Protein AF-A0A132AJF6-F1 (afdb_monomer)

Foldseek 3Di:
DLQLVFFPPVLCVQCVQVNVQQVVCVVVCVQPPWDQLDADPQFKGKTQAPVSPVPHFATPVGQWAAARADQVDFQQAW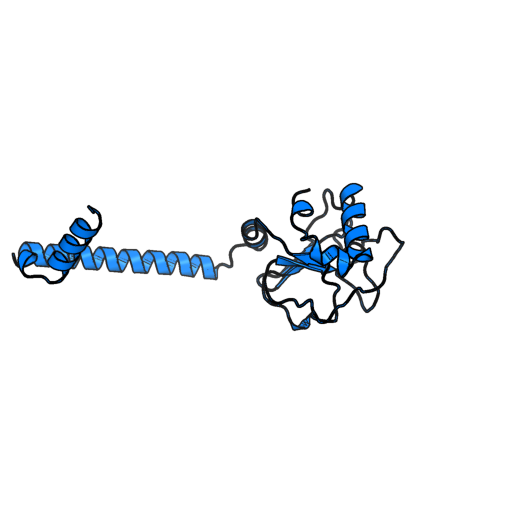FWKWFDAPFGRRGGRMIMTTHTRDRVCHPPIHTRGGGRDDNVVVCVVNPPDVVVVVVVVVVVVVVVVVVVVVVVVVVVCVVVVVLVVDPVNVVVVVVVVVVVD

Nearest PDB structures (foldseek):
  8ro1-assembly1_S  TM=9.778E-01  e=2.752E-19  Caenorhabditis elegans
  2b71-assembly1_A  TM=9.867E-01  e=2.604E-18  Plasmodium yoelii
  1zkc-assembly2_B  TM=9.806E-01  e=2.464E-17  Homo sapiens
  1xyh-assembly1_A  TM=9.798E-01  e=2.332E-16  Homo sapiens
  6lkb-assembly1_B  TM=9.778E-01  e=5.156E-16  Arabidopsis thaliana

Radius of gyration: 25.9 Å; Cα contacts (8 Å, |Δi|>4): 264; chains: 1; bounding box: 59×45×62 Å

Structure (mmCIF, N/CA/C/O backbone):
data_AF-A0A132AJF6-F1
#
_entry.id   AF-A0A132AJF6-F1
#
loop_
_atom_site.group_PDB
_atom_site.id
_atom_site.type_symbol
_atom_site.label_atom_id
_atom_site.label_alt_id
_atom_site.label_comp_id
_atom_site.label_asym_id
_atom_site.label_entity_id
_atom_site.label_seq_id
_atom_site.pdbx_PDB_ins_code
_atom_site.Cartn_x
_atom_site.Cartn_y
_atom_site.Cartn_z
_atom_site.occupancy
_atom_site.B_iso_or_equiv
_atom_site.auth_seq_id
_atom_site.auth_comp_id
_atom_site.auth_asym_id
_atom_site.auth_atom_id
_atom_site.pdbx_PDB_model_num
ATOM 1 N N . MET A 1 1 ? -11.347 -6.321 -5.878 1.00 37.81 1 MET A N 1
ATOM 2 C CA . MET A 1 1 ? -11.981 -5.294 -6.746 1.00 37.81 1 MET A CA 1
ATOM 3 C C . MET A 1 1 ? -12.245 -3.932 -6.069 1.00 37.81 1 MET A C 1
ATOM 5 O O . MET A 1 1 ? -11.986 -2.918 -6.702 1.00 37.81 1 MET A O 1
ATOM 9 N N . TYR A 1 2 ? -12.682 -3.846 -4.799 1.00 37.81 2 TYR A N 1
ATOM 10 C CA . TYR A 1 2 ? -13.016 -2.557 -4.139 1.00 37.81 2 TYR A CA 1
ATOM 11 C C . TYR A 1 2 ? -11.845 -1.585 -3.867 1.00 37.81 2 TYR A C 1
ATOM 13 O O . TYR A 1 2 ? -12.081 -0.393 -3.690 1.00 37.81 2 TYR A O 1
ATOM 21 N N . LEU A 1 3 ? -10.588 -2.047 -3.853 1.00 44.31 3 LEU A N 1
ATOM 22 C CA . LEU A 1 3 ? -9.440 -1.173 -3.565 1.00 44.31 3 LEU A CA 1
ATOM 23 C C . LEU A 1 3 ? -9.090 -0.223 -4.731 1.00 44.31 3 LEU A C 1
ATOM 25 O O . LEU A 1 3 ? -8.604 0.880 -4.500 1.00 44.31 3 LEU A O 1
ATOM 29 N N . MET A 1 4 ? -9.356 -0.628 -5.980 1.00 44.94 4 MET A N 1
ATOM 30 C CA . MET A 1 4 ? -8.901 0.108 -7.171 1.00 44.94 4 MET A CA 1
ATOM 31 C C . MET A 1 4 ? -9.695 1.389 -7.450 1.00 44.94 4 MET A C 1
ATOM 33 O O . MET A 1 4 ? -9.113 2.364 -7.914 1.00 44.94 4 MET A O 1
ATOM 37 N N . GLN A 1 5 ? -10.992 1.435 -7.123 1.00 40.09 5 GLN A N 1
ATOM 38 C CA . GLN A 1 5 ? -11.821 2.635 -7.337 1.00 40.09 5 GLN A CA 1
ATOM 39 C C . GLN A 1 5 ? -11.455 3.804 -6.404 1.00 40.09 5 GLN A C 1
ATOM 41 O O . GLN A 1 5 ? -11.939 4.915 -6.588 1.00 40.09 5 GLN A O 1
ATOM 46 N N . SER A 1 6 ? -10.593 3.576 -5.408 1.00 47.53 6 SER A N 1
ATOM 47 C CA . SER A 1 6 ? -10.214 4.583 -4.411 1.00 47.53 6 SER A CA 1
ATOM 48 C C . SER A 1 6 ? -8.938 5.368 -4.744 1.00 47.53 6 SER A C 1
ATOM 50 O O . SER A 1 6 ? -8.640 6.344 -4.058 1.00 47.53 6 SER A O 1
ATOM 52 N N . ILE A 1 7 ? -8.166 4.987 -5.770 1.00 52.19 7 ILE A N 1
ATOM 53 C CA . ILE A 1 7 ? -6.900 5.666 -6.088 1.00 52.19 7 ILE A CA 1
ATOM 54 C C . ILE A 1 7 ? -7.199 6.970 -6.842 1.00 52.19 7 ILE A C 1
ATOM 56 O O . ILE A 1 7 ? -7.557 6.968 -8.017 1.00 52.19 7 ILE A O 1
ATOM 60 N N . LYS A 1 8 ? -7.056 8.112 -6.157 1.00 53.44 8 LYS A N 1
ATOM 61 C CA . LYS A 1 8 ? -7.221 9.455 -6.746 1.00 53.44 8 LYS A CA 1
ATOM 62 C C . LYS A 1 8 ? -6.316 9.622 -7.985 1.00 53.44 8 LYS A C 1
ATOM 64 O O . LYS A 1 8 ? -5.123 9.340 -7.918 1.00 53.44 8 LYS A 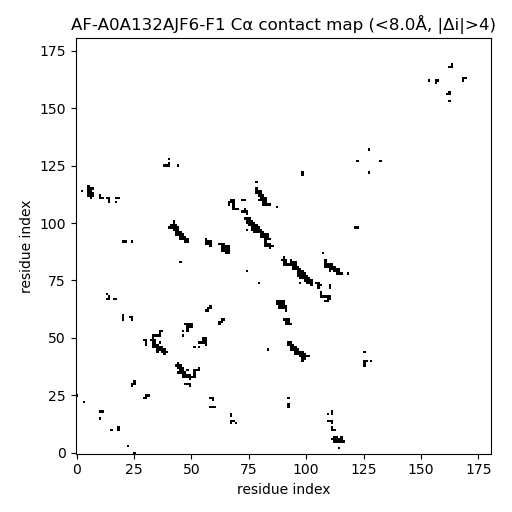O 1
ATOM 69 N N . GLN A 1 9 ? -6.840 10.173 -9.082 1.00 48.47 9 GLN A N 1
ATOM 70 C CA . GLN A 1 9 ? -6.085 10.436 -10.326 1.00 48.47 9 GLN A CA 1
ATOM 71 C C . GLN A 1 9 ? -4.743 11.171 -10.121 1.00 48.47 9 GLN A C 1
ATOM 73 O O . GLN A 1 9 ? -3.810 10.969 -10.893 1.00 48.47 9 GLN A O 1
ATOM 78 N N . SER A 1 10 ? -4.602 11.978 -9.063 1.00 52.06 10 SER A N 1
ATOM 79 C CA . SER A 1 10 ? -3.363 12.705 -8.754 1.00 52.06 10 SER A CA 1
ATOM 80 C C . SER A 1 10 ? -2.155 11.809 -8.453 1.00 52.06 10 SER A C 1
ATOM 82 O O . SER A 1 10 ? -1.023 12.269 -8.581 1.00 52.06 10 SER A O 1
ATOM 84 N N . TRP A 1 11 ? -2.367 10.558 -8.031 1.00 61.94 11 TRP A N 1
ATOM 85 C CA . TRP A 1 11 ? -1.273 9.640 -7.691 1.00 61.94 11 TRP A CA 1
ATOM 86 C C . TRP A 1 11 ? -0.637 9.007 -8.933 1.00 61.94 11 TRP A C 1
ATOM 88 O O . TRP A 1 11 ? 0.577 8.832 -8.954 1.00 61.94 11 TRP A O 1
ATOM 98 N N . ASN A 1 12 ? -1.410 8.797 -10.010 1.00 64.06 12 ASN A N 1
ATOM 99 C CA . ASN A 1 12 ? -0.890 8.303 -11.295 1.00 64.06 12 ASN A CA 1
ATOM 100 C C . ASN A 1 12 ? 0.189 9.209 -11.898 1.00 64.06 12 ASN A C 1
ATOM 102 O O . ASN A 1 12 ? 1.053 8.724 -12.614 1.00 64.06 12 ASN A O 1
ATOM 106 N N . ILE A 1 13 ? 0.145 10.513 -11.616 1.00 70.81 13 ILE A N 1
ATOM 107 C CA . ILE A 1 13 ? 1.139 11.473 -12.116 1.00 70.81 13 ILE A CA 1
ATOM 108 C C . ILE A 1 13 ? 2.455 11.356 -11.332 1.00 70.81 13 ILE A C 1
ATOM 110 O O . ILE A 1 13 ? 3.521 11.635 -11.868 1.00 70.81 13 ILE A O 1
ATOM 114 N N . ARG A 1 14 ? 2.385 10.963 -10.055 1.00 80.62 14 ARG A N 1
ATOM 115 C CA . ARG A 1 14 ? 3.534 10.953 -9.137 1.00 80.62 14 ARG A CA 1
ATOM 116 C C . ARG A 1 14 ? 4.222 9.592 -9.050 1.00 80.62 14 ARG A C 1
ATOM 118 O O . ARG A 1 14 ? 5.419 9.566 -8.810 1.00 80.62 14 ARG A O 1
ATOM 125 N N . ALA A 1 15 ? 3.476 8.506 -9.247 1.00 88.00 15 ALA A N 1
ATOM 126 C CA . ALA A 1 15 ? 3.988 7.138 -9.244 1.00 88.00 15 ALA A CA 1
ATOM 127 C C . ALA A 1 15 ? 3.403 6.316 -10.418 1.00 88.00 15 ALA A C 1
ATOM 129 O O . ALA A 1 15 ? 2.648 5.359 -10.200 1.00 88.00 15 ALA A O 1
ATOM 130 N N . PRO A 1 16 ? 3.655 6.717 -11.681 1.00 89.56 16 PRO A N 1
ATOM 131 C CA . PRO A 1 16 ? 3.047 6.087 -12.852 1.00 89.56 16 PRO A CA 1
ATOM 132 C C . PRO A 1 16 ? 3.402 4.603 -12.998 1.00 89.56 16 PRO A C 1
ATOM 134 O O . PRO A 1 16 ? 2.517 3.801 -13.321 1.00 89.56 16 PRO A O 1
ATOM 137 N N . LYS A 1 17 ? 4.659 4.201 -12.756 1.00 91.31 17 LYS A N 1
ATOM 138 C CA . LYS A 1 17 ? 5.063 2.791 -12.881 1.00 91.31 17 LYS A CA 1
ATOM 139 C C . LYS A 1 17 ? 4.423 1.941 -11.795 1.00 91.31 17 LYS A C 1
ATOM 141 O O . LYS A 1 17 ? 3.926 0.855 -12.105 1.00 91.31 17 LYS A O 1
ATOM 146 N N . THR A 1 18 ? 4.375 2.452 -10.570 1.00 91.69 18 THR A N 1
ATOM 147 C CA . THR A 1 18 ? 3.783 1.783 -9.409 1.00 91.69 18 THR A CA 1
ATOM 148 C C . THR A 1 18 ? 2.284 1.603 -9.584 1.00 91.69 18 THR A C 1
ATOM 150 O O . THR A 1 18 ? 1.769 0.495 -9.424 1.00 91.69 18 THR A O 1
ATOM 153 N N . CYS A 1 19 ? 1.577 2.660 -9.990 1.00 90.56 19 CYS A N 1
ATOM 154 C CA . CYS A 1 19 ? 0.149 2.585 -10.267 1.00 90.56 19 CYS A CA 1
ATOM 155 C C . CYS A 1 19 ? -0.160 1.592 -11.391 1.00 90.56 19 CYS A C 1
ATOM 157 O O . CYS A 1 19 ? -1.081 0.785 -11.261 1.00 90.56 19 CYS A O 1
ATOM 159 N N . LYS A 1 20 ? 0.627 1.606 -12.476 1.00 91.06 20 LYS A N 1
ATOM 160 C CA . LYS A 1 20 ? 0.470 0.657 -13.584 1.00 91.06 20 LYS A CA 1
ATOM 161 C C . LYS A 1 20 ? 0.724 -0.784 -13.137 1.00 91.06 20 LYS A C 1
ATOM 163 O O . LYS A 1 20 ? -0.065 -1.659 -13.483 1.00 91.06 20 LYS A O 1
ATOM 168 N N . ASN A 1 21 ? 1.764 -1.023 -12.336 1.00 91.81 21 ASN A N 1
ATOM 169 C CA . ASN A 1 21 ? 2.056 -2.333 -11.751 1.00 91.81 21 ASN A CA 1
ATOM 170 C C . ASN A 1 21 ? 0.879 -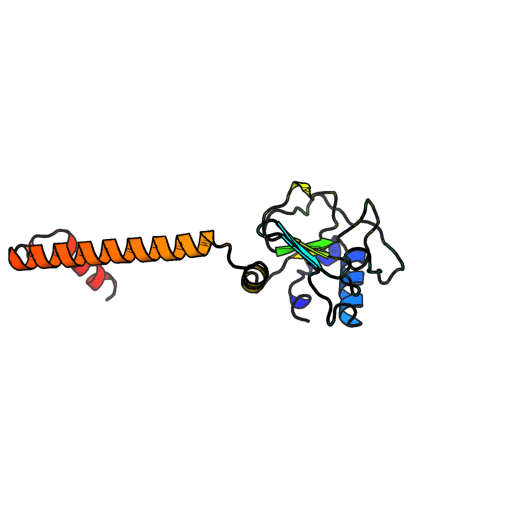2.846 -10.916 1.00 91.81 21 ASN A C 1
ATOM 172 O O . ASN A 1 21 ? 0.357 -3.928 -11.173 1.00 91.81 21 ASN A O 1
ATOM 176 N N . PHE A 1 22 ? 0.416 -2.040 -9.962 1.00 91.19 22 PHE A N 1
ATOM 177 C CA . PHE A 1 22 ? -0.670 -2.420 -9.065 1.00 91.19 22 PHE A CA 1
ATOM 178 C C . PHE A 1 22 ? -1.987 -2.676 -9.812 1.00 91.19 22 PHE A C 1
ATOM 180 O O . PHE A 1 22 ? -2.681 -3.661 -9.543 1.00 91.19 22 PHE A O 1
ATOM 187 N N . ALA A 1 23 ? -2.330 -1.810 -10.771 1.00 90.12 23 ALA A N 1
ATOM 188 C CA . ALA A 1 23 ? -3.552 -1.940 -11.556 1.00 90.12 23 ALA A CA 1
ATOM 189 C C . ALA A 1 23 ? -3.535 -3.185 -12.449 1.00 90.12 23 ALA A C 1
ATOM 191 O O . ALA A 1 23 ? -4.531 -3.901 -12.523 1.00 90.12 23 ALA A O 1
ATOM 192 N N . GLU A 1 24 ? -2.404 -3.474 -13.088 1.00 91.38 24 GLU A N 1
ATOM 193 C CA . GLU A 1 24 ? -2.268 -4.623 -13.978 1.00 91.38 24 GLU A CA 1
ATOM 194 C C . GLU A 1 24 ? -2.224 -5.950 -13.203 1.00 91.38 24 GLU A C 1
ATOM 196 O O . GLU A 1 24 ? -2.892 -6.901 -13.605 1.00 91.38 24 GLU A O 1
ATOM 201 N N . LEU A 1 25 ? -1.528 -6.018 -12.059 1.00 90.69 25 LEU A N 1
ATOM 202 C CA . LE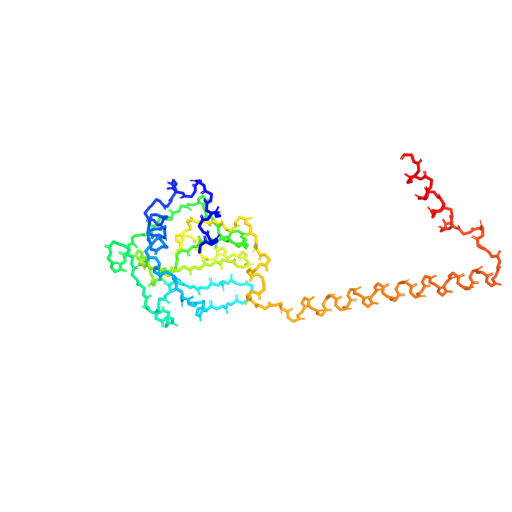U A 1 25 ? -1.578 -7.186 -11.166 1.00 90.69 25 LEU A CA 1
ATOM 203 C C . LEU A 1 25 ? -3.007 -7.451 -10.683 1.00 90.69 25 LEU A C 1
ATOM 205 O O . LEU A 1 25 ? -3.480 -8.587 -10.723 1.00 90.69 25 LEU A O 1
ATOM 209 N N . SER A 1 26 ? -3.726 -6.395 -10.300 1.00 88.44 26 SER A N 1
ATOM 210 C CA . SER A 1 26 ? -5.134 -6.501 -9.911 1.00 88.44 26 SER A CA 1
ATOM 211 C C . SER A 1 26 ? -6.014 -6.987 -11.065 1.00 88.44 26 SER A C 1
ATOM 213 O O . SER A 1 26 ? -6.855 -7.857 -10.865 1.00 88.44 26 SER A O 1
ATOM 215 N N . ARG A 1 27 ? -5.803 -6.473 -12.285 1.00 89.25 27 ARG A N 1
ATOM 216 C CA . ARG A 1 27 ? -6.540 -6.886 -13.491 1.00 89.25 27 ARG A CA 1
ATOM 217 C C . ARG A 1 27 ? -6.311 -8.358 -13.837 1.00 89.25 27 ARG A C 1
ATOM 219 O O . ARG A 1 27 ? -7.219 -9.012 -14.335 1.00 89.25 27 ARG A O 1
ATOM 226 N N . ARG A 1 28 ? -5.110 -8.878 -13.578 1.00 90.69 28 ARG A N 1
ATOM 227 C CA . ARG A 1 28 ? -4.751 -10.292 -13.782 1.00 90.69 28 ARG A CA 1
ATOM 228 C C . ARG A 1 28 ? -5.282 -11.225 -12.690 1.00 90.69 28 ARG A C 1
ATOM 230 O O . ARG A 1 28 ? -5.035 -12.422 -12.775 1.00 90.69 28 ARG A O 1
ATOM 237 N N . GLY A 1 29 ? -5.949 -10.698 -11.661 1.00 90.19 29 GLY A N 1
ATOM 238 C CA . GLY A 1 29 ? -6.374 -11.484 -10.503 1.00 90.19 29 GLY A CA 1
ATOM 239 C C . GLY A 1 29 ? -5.210 -11.942 -9.620 1.00 90.19 29 GLY A C 1
ATOM 240 O O . GLY A 1 29 ? -5.359 -12.855 -8.819 1.00 90.19 29 GLY A O 1
ATOM 241 N N . TYR A 1 30 ? -4.032 -11.314 -9.726 1.00 89.12 30 TYR A N 1
ATOM 242 C CA . TYR A 1 30 ? -2.841 -11.710 -8.961 1.00 89.12 30 TYR A CA 1
ATOM 243 C C . TYR A 1 30 ? -3.038 -11.568 -7.444 1.00 89.12 30 TYR A C 1
ATOM 245 O O . TYR A 1 30 ? -2.447 -12.295 -6.651 1.00 89.12 30 TYR A O 1
ATOM 253 N N . TYR A 1 31 ? -3.874 -10.610 -7.041 1.00 89.12 31 TYR A N 1
ATOM 254 C CA . TYR A 1 31 ? -4.226 -10.378 -5.643 1.00 89.12 31 TYR A CA 1
ATOM 255 C C . TYR A 1 31 ? -5.449 -11.178 -5.182 1.00 89.12 31 TYR A C 1
ATOM 257 O O . TYR A 1 31 ? -5.808 -11.105 -4.001 1.00 89.12 31 TYR A O 1
ATOM 265 N N . ASP A 1 32 ? -6.080 -11.950 -6.065 1.00 87.75 32 ASP A N 1
ATOM 266 C CA . ASP A 1 32 ? -7.242 -12.749 -5.701 1.00 87.75 32 ASP A CA 1
ATOM 267 C C . ASP A 1 32 ? -6.817 -13.881 -4.763 1.00 87.75 32 ASP A C 1
ATOM 269 O O . ASP A 1 32 ? -5.778 -14.515 -4.937 1.00 87.75 32 ASP A O 1
ATOM 273 N N . ASN A 1 33 ? -7.605 -14.100 -3.709 1.00 84.62 33 ASN A N 1
ATOM 274 C CA . ASN A 1 33 ? -7.316 -15.054 -2.630 1.00 84.62 33 ASN A CA 1
ATOM 275 C C . ASN A 1 33 ? -6.004 -14.807 -1.859 1.00 84.62 33 ASN A C 1
ATOM 277 O O . ASN A 1 33 ? -5.606 -15.637 -1.038 1.00 84.62 33 ASN A O 1
ATOM 281 N N . THR A 1 34 ? -5.352 -13.658 -2.056 1.00 88.00 34 THR A N 1
ATOM 282 C CA . THR A 1 34 ? -4.194 -13.277 -1.242 1.00 88.00 34 THR A CA 1
ATOM 283 C C . THR A 1 34 ? -4.634 -12.795 0.137 1.00 88.00 34 THR A C 1
ATOM 285 O O . THR A 1 34 ? -5.693 -12.186 0.308 1.00 88.00 34 THR A O 1
ATOM 288 N N . LYS A 1 35 ? -3.821 -13.093 1.154 1.00 86.81 35 LYS A N 1
ATOM 289 C CA . LYS A 1 35 ? -4.102 -12.739 2.550 1.00 86.81 35 LYS A CA 1
ATOM 290 C C . LYS A 1 35 ? -3.259 -11.544 2.981 1.00 86.81 35 LYS A C 1
ATOM 292 O O . LYS A 1 35 ? -2.121 -11.369 2.539 1.00 86.81 35 LYS A O 1
ATOM 297 N N . PHE A 1 36 ? -3.794 -10.763 3.914 1.00 88.25 36 PHE A N 1
ATOM 298 C CA . PHE A 1 36 ? -2.988 -9.830 4.694 1.00 88.25 36 PHE A CA 1
ATOM 299 C C . PHE A 1 36 ? -2.180 -10.632 5.714 1.00 88.25 36 PHE A C 1
ATOM 301 O O . PHE A 1 36 ? -2.692 -11.018 6.761 1.00 88.25 36 PHE A O 1
ATOM 308 N N . HIS A 1 37 ? -0.936 -10.950 5.364 1.00 87.44 37 HIS A N 1
ATOM 309 C CA . HIS A 1 37 ? -0.071 -11.815 6.167 1.00 87.44 37 HIS A CA 1
ATOM 310 C C . HIS A 1 37 ? 0.544 -11.085 7.369 1.00 87.44 37 HIS A C 1
ATOM 312 O O . HIS A 1 37 ? 1.013 -11.729 8.303 1.00 87.44 37 HIS A O 1
ATOM 318 N N . ARG A 1 38 ? 0.542 -9.745 7.370 1.00 87.69 38 ARG A N 1
ATOM 319 C CA . ARG A 1 38 ? 1.072 -8.939 8.472 1.00 87.69 38 ARG A CA 1
ATOM 320 C C . ARG A 1 38 ? 0.141 -7.771 8.777 1.00 87.69 38 ARG A C 1
ATOM 322 O O . ARG A 1 38 ? -0.036 -6.874 7.960 1.00 87.69 38 ARG A O 1
ATOM 329 N N . ILE A 1 39 ? -0.444 -7.789 9.971 1.00 88.19 39 ILE A N 1
ATOM 330 C CA . ILE A 1 39 ? -1.355 -6.759 10.479 1.00 88.19 39 ILE A CA 1
ATOM 331 C C . ILE A 1 39 ? -0.792 -6.274 11.811 1.00 88.19 39 ILE A C 1
ATOM 333 O O . ILE A 1 39 ? -0.628 -7.068 12.733 1.00 88.19 39 ILE A O 1
ATOM 337 N N . ILE A 1 40 ? -0.483 -4.983 11.903 1.00 87.62 40 ILE A N 1
ATOM 338 C CA . ILE A 1 40 ? -0.019 -4.345 13.135 1.00 87.62 40 ILE A CA 1
ATOM 339 C C . ILE A 1 40 ? -1.009 -3.227 13.471 1.00 87.62 40 ILE A C 1
ATOM 341 O O . ILE A 1 40 ? -1.066 -2.244 12.720 1.00 87.62 40 ILE A O 1
ATOM 345 N N . PRO A 1 41 ? -1.797 -3.369 14.556 1.00 83.19 41 PRO A N 1
ATOM 346 C CA . PRO A 1 41 ? -2.733 -2.341 14.999 1.00 83.19 41 PRO A CA 1
ATOM 347 C C . PRO A 1 41 ? -2.044 -0.985 15.152 1.00 83.19 41 PRO A C 1
ATOM 349 O O . PRO A 1 41 ? -0.882 -0.918 15.547 1.00 83.19 41 PRO A O 1
ATOM 352 N N . ASP A 1 42 ? 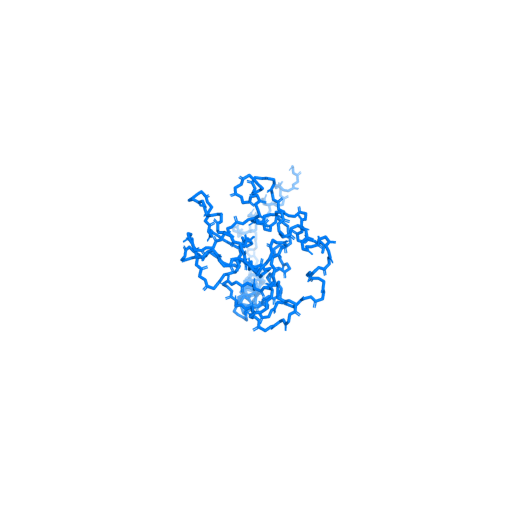-2.749 0.083 14.778 1.00 83.19 42 ASP A N 1
ATOM 353 C CA . ASP A 1 42 ? -2.250 1.466 14.817 1.00 83.19 42 ASP A CA 1
ATOM 354 C C . ASP A 1 42 ? -0.945 1.711 14.039 1.00 83.19 42 ASP A C 1
ATOM 356 O O . ASP A 1 42 ? -0.280 2.726 14.231 1.00 83.19 42 ASP A O 1
ATOM 360 N N . PHE A 1 43 ? -0.585 0.814 13.118 1.00 86.56 43 PHE A N 1
ATOM 361 C CA . PHE A 1 43 ? 0.585 0.987 12.270 1.00 86.56 43 PHE A CA 1
ATOM 362 C C . PHE A 1 43 ? 0.260 0.716 10.804 1.00 86.56 43 PHE A C 1
ATOM 364 O O . PHE A 1 43 ? -0.055 1.657 10.069 1.00 86.56 43 PHE A O 1
ATOM 371 N N . ILE A 1 44 ? 0.300 -0.548 10.373 1.00 90.44 44 ILE A N 1
ATOM 372 C CA . ILE A 1 44 ? 0.085 -0.924 8.974 1.00 90.44 44 ILE A CA 1
ATOM 373 C C . ILE A 1 44 ? -0.632 -2.267 8.828 1.00 90.44 44 ILE A C 1
ATOM 375 O O . ILE A 1 44 ? -0.528 -3.163 9.667 1.00 90.44 44 ILE A O 1
ATOM 379 N N . VAL A 1 45 ? -1.283 -2.428 7.682 1.00 90.69 45 VAL A N 1
ATOM 380 C CA . VAL A 1 45 ? -1.749 -3.708 7.147 1.00 90.69 45 VAL A CA 1
ATOM 381 C C . VAL A 1 45 ? -0.980 -3.991 5.867 1.00 90.69 45 VAL A C 1
ATOM 383 O O . VAL A 1 45 ? -1.060 -3.200 4.934 1.00 90.69 45 VAL A O 1
ATOM 386 N N . GLN A 1 46 ? -0.254 -5.102 5.808 1.00 91.56 46 GLN A N 1
ATOM 387 C CA . GLN A 1 46 ? 0.573 -5.500 4.671 1.00 91.56 46 GLN A CA 1
ATOM 388 C C . GLN A 1 46 ? 0.010 -6.751 3.988 1.00 91.56 46 GLN A C 1
ATOM 390 O O . GLN A 1 46 ? -0.426 -7.708 4.636 1.00 91.56 46 GLN A O 1
ATOM 395 N N . GLY A 1 47 ? 0.019 -6.730 2.656 1.00 91.88 47 GLY A N 1
ATOM 396 C CA . GLY A 1 47 ? -0.491 -7.790 1.794 1.00 91.88 47 GLY A CA 1
ATOM 397 C C . GLY A 1 47 ? 0.169 -7.778 0.416 1.00 91.88 47 GLY A C 1
ATOM 398 O O . GLY A 1 47 ? 1.216 -7.164 0.214 1.00 91.88 47 GLY A O 1
ATOM 399 N N . GLY A 1 48 ? -0.439 -8.478 -0.540 1.00 87.81 48 GLY A N 1
ATOM 400 C CA . GLY A 1 48 ? 0.061 -8.536 -1.916 1.00 87.81 48 GLY A CA 1
ATOM 401 C C . GLY A 1 48 ? 1.156 -9.577 -2.172 1.00 87.81 48 GLY A C 1
ATOM 402 O O . GLY A 1 48 ? 1.822 -9.510 -3.204 1.00 87.81 48 GLY A O 1
ATOM 403 N N . ASP A 1 49 ? 1.331 -10.537 -1.261 1.00 89.69 49 ASP A N 1
ATOM 404 C CA . ASP A 1 49 ? 2.151 -11.738 -1.466 1.00 89.69 49 ASP A CA 1
ATOM 405 C C . ASP A 1 49 ? 1.237 -12.963 -1.680 1.00 89.69 49 ASP A C 1
ATOM 407 O O . ASP A 1 49 ? 0.550 -13.362 -0.733 1.00 89.69 49 ASP A O 1
ATOM 411 N N . PRO A 1 50 ? 1.229 -13.584 -2.877 1.00 86.12 50 PRO A N 1
ATOM 412 C CA . PRO A 1 50 ? 0.464 -14.805 -3.142 1.00 86.12 50 PRO A CA 1
ATOM 413 C C . PRO A 1 50 ? 0.858 -15.999 -2.274 1.00 86.12 50 PRO A C 1
ATOM 415 O O . PRO A 1 50 ? 0.024 -16.848 -1.980 1.00 86.12 50 PRO A O 1
ATOM 418 N N . THR A 1 51 ? 2.117 -16.058 -1.837 1.00 84.62 51 THR A N 1
ATOM 419 C CA . THR A 1 51 ? 2.615 -17.132 -0.964 1.00 84.62 51 THR A CA 1
ATOM 420 C C . THR A 1 51 ? 2.292 -16.887 0.508 1.00 84.62 51 THR A C 1
ATOM 422 O O . THR A 1 51 ? 2.429 -17.796 1.321 1.00 84.62 51 THR A O 1
ATOM 425 N N . ALA A 1 52 ? 1.866 -15.667 0.859 1.00 82.38 52 ALA A N 1
ATOM 426 C CA . ALA A 1 52 ? 1.610 -15.215 2.226 1.00 82.38 52 ALA A CA 1
ATOM 427 C C . ALA A 1 52 ? 2.793 -15.403 3.202 1.00 82.38 52 ALA A C 1
ATOM 429 O O . ALA A 1 52 ? 2.598 -15.370 4.416 1.00 82.38 52 ALA A O 1
ATOM 430 N N . THR A 1 53 ? 4.017 -15.570 2.693 1.00 82.56 53 THR A N 1
ATOM 431 C CA . THR A 1 53 ? 5.227 -15.738 3.515 1.00 82.56 53 THR A CA 1
ATOM 432 C C . THR A 1 53 ? 5.882 -14.400 3.871 1.00 82.56 53 THR A C 1
ATOM 434 O O . THR A 1 53 ? 6.726 -14.340 4.763 1.00 82.56 53 THR A O 1
ATOM 437 N N . GLY A 1 54 ? 5.519 -13.328 3.160 1.00 80.19 54 GLY A N 1
ATOM 438 C CA . GLY A 1 54 ? 6.144 -12.009 3.228 1.00 80.19 54 GLY A CA 1
ATOM 439 C C . GLY A 1 54 ? 7.444 -11.905 2.426 1.00 80.19 54 GLY A C 1
ATOM 440 O O . GLY A 1 54 ? 8.041 -10.832 2.375 1.00 80.19 54 GLY A O 1
ATOM 441 N N . ARG A 1 55 ? 7.890 -12.989 1.777 1.00 80.69 55 ARG A N 1
ATOM 442 C CA . ARG A 1 55 ? 9.102 -13.021 0.936 1.00 80.69 55 ARG A CA 1
ATOM 443 C C . ARG A 1 55 ? 8.797 -13.163 -0.552 1.00 80.69 55 ARG A C 1
ATOM 445 O O . ARG A 1 55 ? 9.697 -12.995 -1.368 1.00 80.69 55 ARG A O 1
ATOM 452 N N . GLY A 1 56 ? 7.558 -13.506 -0.896 1.00 83.50 56 GLY A N 1
ATOM 453 C CA . GLY A 1 56 ? 7.128 -13.679 -2.275 1.00 83.50 56 GLY A CA 1
ATOM 454 C C . GLY A 1 56 ? 6.629 -12.385 -2.907 1.00 83.50 56 GLY A C 1
ATOM 455 O O . GLY A 1 56 ? 6.571 -11.325 -2.281 1.00 83.50 56 GLY A O 1
ATOM 456 N N . GLY A 1 57 ? 6.221 -12.496 -4.167 1.00 85.44 57 GLY A N 1
ATOM 457 C CA . GLY A 1 57 ? 5.678 -11.380 -4.927 1.00 85.44 57 GLY A CA 1
ATOM 458 C C . GLY A 1 57 ? 6.609 -10.888 -6.026 1.00 85.44 57 GLY A C 1
ATOM 459 O O . GLY A 1 57 ? 7.807 -10.742 -5.813 1.00 85.44 57 GLY A O 1
ATOM 460 N N . GLN A 1 58 ? 6.051 -10.622 -7.204 1.00 90.19 58 GLN A N 1
ATOM 461 C CA . GLN A 1 58 ? 6.790 -10.100 -8.351 1.00 90.19 58 GLN A CA 1
ATOM 462 C C . GLN A 1 58 ? 6.000 -8.984 -9.021 1.00 90.19 58 GLN A C 1
ATOM 464 O O . GLN A 1 58 ? 4.769 -8.956 -8.978 1.00 90.19 58 GLN A O 1
ATOM 469 N N . SER A 1 59 ? 6.719 -8.055 -9.637 1.00 92.31 59 SER A N 1
ATOM 470 C CA . SER A 1 59 ? 6.107 -6.982 -10.412 1.00 92.31 59 SER A CA 1
ATOM 471 C C . SER A 1 59 ? 5.726 -7.455 -11.817 1.00 92.31 59 SER A C 1
ATOM 473 O O . SER A 1 59 ? 6.191 -8.487 -12.300 1.00 92.31 59 SER A O 1
ATOM 475 N N . ILE A 1 60 ? 4.940 -6.653 -12.535 1.00 92.62 60 ILE A N 1
ATOM 476 C CA . ILE A 1 60 ? 4.661 -6.898 -13.958 1.00 92.62 60 ILE A CA 1
ATOM 477 C C . ILE A 1 60 ? 5.892 -6.716 -14.857 1.00 92.62 60 ILE A C 1
ATOM 479 O O . ILE A 1 60 ? 5.857 -7.123 -16.015 1.00 92.62 60 ILE A O 1
ATOM 483 N N . TYR A 1 61 ? 6.945 -6.074 -14.343 1.00 90.19 61 TYR A N 1
ATOM 484 C CA . TYR A 1 61 ? 8.171 -5.748 -15.072 1.00 90.19 61 TYR A CA 1
ATOM 485 C C . TYR A 1 61 ? 9.304 -6.753 -14.808 1.00 90.19 61 TYR A C 1
ATOM 487 O O . TYR A 1 61 ? 10.399 -6.581 -15.334 1.00 90.19 61 TYR A O 1
ATOM 495 N N . GLY A 1 62 ? 9.057 -7.785 -13.994 1.00 89.69 62 GLY A N 1
ATOM 496 C CA . GLY A 1 62 ? 10.065 -8.740 -13.535 1.00 89.69 62 GLY A CA 1
ATOM 497 C C . GLY A 1 62 ? 10.150 -8.802 -12.002 1.00 89.69 62 GLY A C 1
ATOM 498 O O . GLY A 1 62 ? 9.162 -8.496 -11.323 1.00 89.69 62 GLY A O 1
ATOM 499 N N . PRO A 1 63 ? 11.303 -9.197 -11.428 1.00 84.50 63 PRO A N 1
ATOM 500 C CA . PRO A 1 63 ? 11.419 -9.456 -9.993 1.00 84.50 63 PRO A CA 1
ATOM 501 C C . PRO A 1 63 ? 11.155 -8.206 -9.147 1.00 84.50 63 PRO A C 1
ATOM 503 O O . PRO A 1 63 ? 10.349 -8.265 -8.220 1.00 84.50 63 PRO A O 1
ATOM 506 N N . THR A 1 64 ? 11.765 -7.071 -9.496 1.00 91.75 64 THR A N 1
ATOM 507 C CA . THR A 1 64 ? 11.580 -5.794 -8.796 1.00 91.75 64 THR A CA 1
ATOM 508 C C . THR A 1 64 ? 11.609 -4.598 -9.750 1.00 91.75 64 THR A C 1
ATOM 510 O O . THR A 1 64 ? 12.059 -4.716 -10.890 1.00 91.75 64 THR A O 1
ATOM 513 N N . PHE A 1 65 ? 11.145 -3.436 -9.282 1.00 93.31 65 PHE A N 1
ATOM 514 C CA . PHE A 1 65 ? 11.248 -2.151 -9.979 1.00 93.31 65 PHE A CA 1
ATOM 515 C C . PHE A 1 65 ? 11.625 -0.996 -9.031 1.00 93.31 65 PHE A C 1
ATOM 517 O O . PHE A 1 65 ? 11.591 -1.131 -7.805 1.00 93.31 65 PHE A O 1
ATOM 524 N N . GLU A 1 66 ? 12.002 0.136 -9.629 1.00 93.31 66 GLU A N 1
ATOM 525 C CA . GLU A 1 66 ? 12.488 1.348 -8.953 1.00 93.31 66 GLU A CA 1
ATOM 526 C C . GLU A 1 66 ? 11.454 2.031 -8.043 1.00 93.31 66 GLU A C 1
ATOM 528 O O . GLU A 1 66 ? 10.246 1.843 -8.192 1.00 93.31 66 GLU A O 1
ATOM 533 N N . ASP A 1 67 ? 11.940 2.815 -7.080 1.00 92.19 67 ASP A N 1
ATOM 534 C CA . ASP A 1 67 ? 11.112 3.644 -6.205 1.00 92.19 67 ASP A CA 1
ATOM 535 C C . ASP A 1 67 ? 10.696 4.958 -6.886 1.00 92.19 67 ASP A C 1
ATOM 537 O O . ASP A 1 67 ? 11.513 5.661 -7.475 1.00 92.19 67 ASP A O 1
ATOM 541 N N . GLU A 1 68 ? 9.427 5.343 -6.736 1.00 90.31 68 GLU A N 1
ATOM 542 C CA . GLU A 1 68 ? 8.874 6.614 -7.226 1.00 90.31 68 GLU A CA 1
ATOM 543 C C . GLU A 1 68 ? 8.550 7.531 -6.035 1.00 90.31 68 GLU A C 1
ATOM 545 O O . GLU A 1 68 ? 7.398 7.821 -5.701 1.00 90.31 68 GLU A O 1
ATOM 550 N N . ILE A 1 69 ? 9.600 7.956 -5.331 1.00 88.31 69 ILE A N 1
ATOM 551 C CA . ILE A 1 69 ? 9.492 8.778 -4.121 1.00 88.31 69 ILE A CA 1
ATOM 552 C C . ILE A 1 69 ? 9.390 10.260 -4.490 1.00 88.31 69 ILE A C 1
ATOM 554 O O . ILE A 1 69 ? 10.170 10.789 -5.278 1.00 88.31 69 ILE A O 1
ATOM 558 N N . THR A 1 70 ? 8.464 10.969 -3.845 1.00 84.12 70 THR A N 1
ATOM 559 C CA . THR A 1 70 ? 8.330 12.423 -3.976 1.00 84.12 70 THR A CA 1
ATOM 560 C C . THR A 1 70 ? 8.155 13.079 -2.604 1.00 84.12 70 THR A C 1
ATOM 562 O O . THR A 1 70 ? 7.382 12.580 -1.784 1.00 84.12 70 THR A O 1
ATOM 565 N N . PRO A 1 71 ? 8.806 14.229 -2.338 1.00 83.81 71 PRO A N 1
ATOM 566 C CA . PRO A 1 71 ? 8.703 14.925 -1.050 1.00 83.81 71 PRO A CA 1
ATOM 567 C C . PRO A 1 71 ? 7.296 15.472 -0.759 1.00 83.81 71 PRO A C 1
ATOM 569 O O . PRO A 1 71 ? 6.973 15.807 0.382 1.00 83.81 71 PRO A O 1
ATOM 572 N N . LEU A 1 72 ? 6.447 15.565 -1.787 1.00 82.75 72 LEU A N 1
ATOM 573 C CA . LEU A 1 72 ? 5.063 16.023 -1.673 1.00 82.75 72 LEU A CA 1
ATOM 574 C C . LEU A 1 72 ? 4.129 14.968 -1.070 1.00 82.75 72 LEU A C 1
ATOM 576 O O . LEU A 1 72 ? 3.001 15.300 -0.702 1.00 82.75 72 LEU A O 1
ATOM 580 N N . LEU A 1 73 ? 4.550 13.703 -1.040 1.00 84.81 73 LEU A N 1
ATOM 581 C CA . LEU A 1 73 ? 3.763 12.594 -0.524 1.00 84.81 73 LEU A CA 1
ATOM 582 C C . LEU A 1 73 ? 4.380 12.107 0.777 1.00 84.81 73 LEU A C 1
ATOM 584 O O . LEU A 1 73 ? 5.556 11.768 0.839 1.00 84.81 73 LEU A O 1
ATOM 588 N N . LYS A 1 74 ? 3.560 12.105 1.824 1.00 88.19 74 LYS A N 1
ATOM 589 C CA . LYS A 1 74 ? 3.960 11.763 3.186 1.00 88.19 74 LYS A CA 1
ATOM 590 C C . LYS A 1 74 ? 2.901 10.887 3.824 1.00 88.19 74 LYS A C 1
ATOM 592 O O . LYS A 1 74 ? 1.710 11.058 3.548 1.00 88.19 74 LYS A O 1
ATOM 597 N N . HIS A 1 75 ? 3.316 10.004 4.718 1.00 88.94 75 HIS A N 1
ATOM 598 C CA . HIS A 1 75 ? 2.453 9.116 5.482 1.00 88.94 75 HIS A CA 1
ATOM 599 C C . HIS A 1 75 ? 1.809 9.866 6.661 1.00 88.94 75 HIS A C 1
ATOM 601 O O . HIS A 1 75 ? 2.051 9.579 7.833 1.00 88.94 75 HIS A O 1
ATOM 607 N N . THR A 1 76 ? 0.988 10.871 6.350 1.00 86.69 76 THR A N 1
ATOM 608 C CA . THR A 1 76 ? 0.399 11.804 7.326 1.00 86.69 76 THR A CA 1
ATOM 609 C C . THR A 1 76 ? -0.776 11.242 8.119 1.00 86.69 76 THR A C 1
ATOM 611 O O . THR A 1 76 ? -1.223 11.876 9.070 1.00 86.69 76 THR A O 1
ATOM 614 N N . GLY A 1 77 ? -1.297 10.068 7.762 1.00 85.06 77 GLY A N 1
ATOM 615 C CA . GLY A 1 77 ? -2.428 9.480 8.465 1.00 85.06 77 GLY A CA 1
ATOM 616 C C . GLY A 1 77 ? -2.853 8.126 7.923 1.00 85.06 77 GLY A C 1
ATOM 617 O O . GLY A 1 77 ? -2.173 7.525 7.093 1.00 85.06 77 GLY A O 1
ATOM 618 N N . ALA A 1 78 ? -4.004 7.667 8.407 1.00 87.06 78 ALA A N 1
ATOM 619 C CA . ALA A 1 78 ? -4.596 6.394 8.029 1.00 87.06 78 ALA A CA 1
ATOM 620 C C . ALA A 1 78 ? -5.072 6.367 6.566 1.00 87.06 78 ALA A C 1
ATOM 622 O O . ALA A 1 78 ? -5.561 7.365 6.017 1.00 87.06 78 ALA A O 1
ATOM 623 N N . GLY A 1 79 ? -4.999 5.179 5.975 1.00 85.88 79 GLY A N 1
ATOM 624 C CA . GLY A 1 79 ? -5.476 4.863 4.638 1.00 85.88 79 GLY A CA 1
ATOM 625 C C . GLY A 1 79 ? -4.491 5.177 3.525 1.00 85.88 79 GLY A C 1
ATOM 626 O O . GLY A 1 79 ? -4.912 5.196 2.377 1.00 85.88 79 GLY A O 1
ATOM 627 N N . ILE A 1 80 ? -3.225 5.468 3.812 1.00 90.12 80 ILE A N 1
ATOM 628 C CA . ILE A 1 80 ? -2.225 5.741 2.773 1.00 90.12 80 ILE A CA 1
ATOM 629 C C . ILE A 1 80 ? -1.703 4.407 2.245 1.00 90.12 80 ILE A C 1
ATOM 631 O O . ILE A 1 80 ? -1.407 3.511 3.031 1.00 90.12 80 ILE A O 1
ATOM 635 N N . LEU A 1 81 ? -1.656 4.272 0.919 1.00 91.50 81 LEU A N 1
ATOM 636 C CA . LEU A 1 81 ? -1.279 3.054 0.210 1.00 91.50 81 LEU A CA 1
ATOM 637 C C . LEU A 1 81 ? 0.141 3.206 -0.347 1.00 91.50 81 LEU A C 1
ATOM 639 O O . LEU A 1 81 ? 0.403 4.121 -1.139 1.00 91.50 81 LEU A O 1
ATOM 643 N N . SER A 1 82 ? 1.022 2.293 0.051 1.00 92.88 82 SER A N 1
ATOM 644 C CA . SER A 1 82 ? 2.452 2.354 -0.257 1.00 92.88 82 SER A CA 1
ATOM 645 C C . SER A 1 82 ? 3.028 0.977 -0.579 1.00 92.88 82 SER A C 1
ATOM 647 O O . SER A 1 82 ? 2.508 -0.045 -0.128 1.00 92.88 82 SER A O 1
ATOM 649 N N . MET A 1 83 ? 4.099 0.935 -1.373 1.00 93.75 83 MET A N 1
ATOM 650 C CA . MET A 1 83 ? 4.781 -0.315 -1.723 1.00 93.75 83 MET A CA 1
ATOM 651 C C . MET A 1 83 ? 5.666 -0.808 -0.579 1.00 93.75 83 MET A C 1
ATOM 653 O O . MET A 1 83 ? 6.419 -0.036 0.021 1.00 93.75 83 MET A O 1
ATOM 657 N N . ALA A 1 84 ? 5.597 -2.109 -0.298 1.00 92.88 84 ALA A N 1
ATOM 658 C CA . ALA A 1 84 ? 6.561 -2.764 0.573 1.00 92.88 84 ALA A CA 1
ATOM 659 C C . ALA A 1 84 ? 7.814 -3.119 -0.241 1.00 92.88 84 ALA A C 1
ATOM 661 O O . ALA A 1 84 ? 7.714 -3.585 -1.377 1.00 92.88 84 ALA A O 1
ATOM 662 N N . ASN A 1 85 ? 8.984 -2.904 0.353 1.00 91.25 85 ASN A N 1
ATOM 663 C CA . ASN A 1 85 ? 10.281 -3.160 -0.263 1.00 91.25 85 ASN A CA 1
ATOM 664 C C . ASN A 1 85 ? 11.244 -3.786 0.765 1.00 91.25 85 ASN A C 1
ATOM 666 O O . ASN A 1 85 ? 10.983 -3.776 1.970 1.00 91.25 85 ASN A O 1
ATOM 670 N N . ALA A 1 86 ? 12.341 -4.363 0.276 1.00 87.38 86 ALA A N 1
ATOM 671 C CA . ALA A 1 86 ? 13.425 -4.946 1.072 1.00 87.38 86 ALA A CA 1
ATOM 672 C C . ALA A 1 86 ? 14.719 -4.109 0.973 1.00 87.38 86 ALA A C 1
ATOM 674 O O . ALA A 1 86 ? 15.822 -4.623 1.14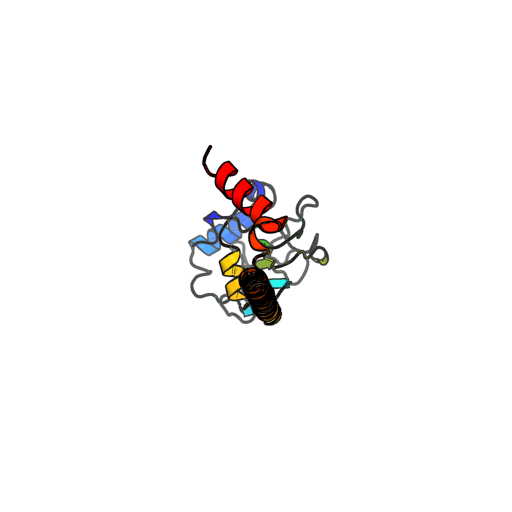4 1.00 87.38 86 ALA A O 1
ATOM 675 N N . GLY A 1 87 ? 14.579 -2.818 0.662 1.00 88.19 87 GLY A N 1
ATOM 676 C CA . GLY A 1 87 ? 15.668 -1.899 0.342 1.00 88.19 87 GLY A CA 1
ATOM 677 C C . GLY A 1 87 ? 15.323 -0.999 -0.852 1.00 88.19 87 GLY A C 1
ATOM 678 O O . GLY A 1 87 ? 14.280 -1.197 -1.485 1.00 88.19 87 GLY A O 1
ATOM 679 N N . PRO A 1 88 ? 16.180 -0.018 -1.180 1.00 88.88 88 PRO A N 1
ATOM 680 C CA . PRO A 1 88 ? 15.942 0.892 -2.299 1.00 88.88 88 PRO A CA 1
ATOM 681 C C . PRO A 1 88 ? 15.751 0.140 -3.622 1.00 88.88 88 PRO A C 1
ATOM 683 O O . PRO A 1 88 ? 16.522 -0.767 -3.932 1.00 88.88 88 PRO A O 1
ATOM 686 N N . ASN A 1 89 ? 14.754 0.535 -4.414 1.00 89.31 89 ASN A N 1
ATOM 687 C CA . ASN A 1 89 ? 14.445 0.002 -5.748 1.00 89.31 89 ASN A CA 1
ATOM 688 C C . ASN A 1 89 ? 14.110 -1.501 -5.788 1.00 89.31 89 ASN A C 1
ATOM 690 O O . ASN A 1 89 ? 14.383 -2.190 -6.773 1.00 89.31 89 ASN A O 1
ATOM 694 N N . THR A 1 90 ? 13.509 -2.021 -4.715 1.00 91.19 90 THR A N 1
ATOM 695 C CA . THR A 1 90 ? 13.106 -3.436 -4.615 1.00 91.19 90 THR A CA 1
ATOM 696 C C . THR A 1 90 ? 11.588 -3.625 -4.565 1.00 91.19 90 THR A C 1
ATOM 698 O O . THR A 1 90 ? 11.082 -4.538 -3.913 1.00 91.19 90 THR A O 1
ATOM 701 N N . ASN A 1 91 ? 10.832 -2.765 -5.254 1.00 92.62 91 ASN A N 1
ATOM 702 C CA . ASN A 1 91 ? 9.374 -2.873 -5.273 1.00 92.62 91 ASN A CA 1
ATOM 703 C C . ASN A 1 91 ? 8.931 -4.097 -6.078 1.00 92.62 91 ASN A C 1
ATOM 705 O O . ASN A 1 91 ? 9.337 -4.261 -7.224 1.00 92.62 91 ASN A O 1
ATOM 709 N N . GLY A 1 92 ? 8.079 -4.940 -5.496 1.00 92.38 92 GLY A N 1
ATOM 710 C CA . GLY A 1 92 ? 7.526 -6.133 -6.148 1.00 92.38 92 GLY A CA 1
ATOM 711 C C . GLY A 1 92 ? 6.012 -6.029 -6.343 1.00 92.38 92 GLY A C 1
ATOM 712 O O . GLY A 1 92 ? 5.504 -5.105 -6.980 1.00 92.38 92 GLY A O 1
ATOM 713 N N . SER A 1 93 ? 5.270 -6.974 -5.764 1.00 93.31 93 SER A N 1
ATOM 714 C CA . SER A 1 93 ? 3.799 -6.920 -5.687 1.00 93.31 93 SER A CA 1
ATOM 715 C C . SER A 1 93 ? 3.266 -6.543 -4.307 1.00 93.31 93 SER A C 1
ATOM 717 O O . SER A 1 93 ? 2.077 -6.242 -4.183 1.00 93.31 93 SER A O 1
ATOM 719 N N . GLN A 1 94 ? 4.105 -6.605 -3.272 1.00 93.62 94 GLN A N 1
ATOM 720 C CA . GLN A 1 94 ? 3.677 -6.378 -1.899 1.00 93.62 94 GLN A CA 1
ATOM 721 C C . GLN A 1 94 ? 3.398 -4.898 -1.639 1.00 93.62 94 GLN A C 1
ATOM 723 O O . GLN A 1 94 ? 4.147 -4.015 -2.057 1.00 93.62 94 GLN A O 1
ATOM 728 N N . PHE A 1 95 ? 2.332 -4.632 -0.896 1.00 93.75 95 PHE A N 1
ATOM 729 C CA . PHE A 1 95 ? 1.916 -3.285 -0.527 1.00 93.75 95 PHE A CA 1
ATOM 730 C C . PHE A 1 95 ? 1.441 -3.260 0.920 1.00 93.75 95 PHE A C 1
ATOM 732 O O . PHE A 1 95 ? 1.086 -4.290 1.502 1.00 93.75 95 PHE A O 1
ATOM 739 N N . PHE A 1 96 ? 1.397 -2.066 1.497 1.00 93.31 96 PHE A N 1
ATOM 740 C CA . PHE A 1 96 ? 0.805 -1.841 2.800 1.00 93.31 96 PHE A CA 1
ATOM 741 C C . PHE A 1 96 ? -0.123 -0.630 2.809 1.00 93.31 96 PHE A C 1
ATOM 743 O O . PHE A 1 96 ? -0.009 0.291 1.999 1.00 93.31 96 PHE A O 1
ATOM 750 N N . ILE A 1 97 ? -1.065 -0.663 3.747 1.00 91.38 97 ILE A N 1
ATOM 751 C CA . ILE A 1 97 ? -1.998 0.414 4.050 1.00 91.38 97 ILE A CA 1
ATOM 752 C C . ILE A 1 97 ? -1.705 0.896 5.463 1.00 91.38 97 ILE A C 1
ATOM 754 O O . ILE A 1 97 ? -1.692 0.093 6.397 1.00 91.38 97 ILE A O 1
ATOM 758 N N . THR A 1 98 ? -1.497 2.195 5.641 1.00 91.00 98 THR A N 1
ATOM 759 C CA . THR A 1 98 ? -1.304 2.780 6.972 1.00 91.00 98 THR A CA 1
ATOM 760 C C . THR A 1 98 ? -2.613 2.836 7.757 1.00 91.00 98 THR A C 1
ATOM 762 O O . THR A 1 98 ? -3.686 3.091 7.207 1.00 91.00 98 THR A O 1
ATOM 765 N N . LEU A 1 99 ? -2.539 2.643 9.070 1.00 87.69 99 LEU A N 1
ATOM 766 C CA . LEU A 1 99 ? -3.670 2.789 9.997 1.00 87.69 99 LEU A CA 1
ATOM 767 C C . LEU A 1 99 ? -3.534 4.016 10.898 1.00 87.69 99 LEU A C 1
ATOM 769 O O . LEU A 1 99 ? -4.531 4.510 11.417 1.00 87.69 99 LEU A O 1
ATOM 773 N N . ALA A 1 100 ? -2.314 4.526 11.038 1.00 87.25 100 ALA A N 1
ATOM 774 C CA . ALA A 1 100 ? -1.973 5.738 11.766 1.00 87.25 100 ALA A CA 1
ATOM 775 C C . ALA A 1 100 ? -0.939 6.553 10.962 1.00 87.25 100 ALA A C 1
ATOM 777 O O . ALA A 1 100 ? -0.469 6.088 9.921 1.00 87.25 100 ALA A O 1
ATOM 778 N N . PRO A 1 101 ? -0.596 7.781 11.384 1.00 88.50 101 PRO A N 1
ATOM 779 C CA . PRO A 1 101 ? 0.518 8.526 10.803 1.00 88.50 101 PRO A CA 1
ATOM 780 C C . PRO A 1 101 ? 1.852 7.787 11.003 1.00 88.50 101 PRO A C 1
ATOM 782 O O . PRO A 1 101 ? 2.202 7.422 12.122 1.00 88.50 101 PRO A O 1
ATOM 785 N N . THR A 1 102 ? 2.621 7.597 9.930 1.00 89.25 102 THR A N 1
ATOM 786 C CA . THR A 1 102 ? 3.885 6.834 9.943 1.00 89.25 102 THR A CA 1
ATOM 787 C C . THR A 1 102 ? 5.001 7.589 9.225 1.00 89.25 102 THR A C 1
ATOM 789 O O . THR A 1 102 ? 5.597 7.092 8.273 1.00 89.25 102 THR A O 1
ATOM 792 N N . GLN A 1 103 ? 5.300 8.805 9.686 1.00 89.38 103 GLN A N 1
ATOM 793 C CA . GLN A 1 103 ? 6.270 9.710 9.045 1.00 89.38 103 GLN A CA 1
ATOM 794 C C . GLN A 1 103 ? 7.688 9.125 8.919 1.00 89.38 103 GLN A C 1
ATOM 796 O O . GLN A 1 103 ? 8.443 9.508 8.037 1.00 89.38 103 GLN A O 1
ATOM 801 N N . HIS A 1 104 ? 8.058 8.152 9.755 1.00 88.50 104 HIS A N 1
ATOM 802 C CA . HIS A 1 104 ? 9.357 7.472 9.677 1.00 88.50 104 HIS A CA 1
ATOM 803 C C . HIS A 1 104 ? 9.537 6.602 8.412 1.00 88.50 104 HIS A C 1
ATOM 805 O O . HIS A 1 104 ? 10.654 6.160 8.127 1.00 88.50 104 HIS A O 1
ATOM 811 N N . LEU A 1 105 ? 8.449 6.341 7.677 1.00 89.06 105 LEU A N 1
ATOM 812 C CA . LEU A 1 105 ? 8.436 5.646 6.385 1.00 89.06 105 LEU A CA 1
ATOM 813 C C . LEU A 1 105 ? 8.541 6.615 5.194 1.00 89.06 105 LEU A C 1
ATOM 815 O O . LEU A 1 105 ? 8.684 6.173 4.050 1.00 89.06 105 LEU A O 1
ATOM 819 N N . ASP A 1 106 ? 8.473 7.927 5.441 1.00 88.38 106 ASP A N 1
ATOM 820 C CA . ASP A 1 106 ? 8.592 8.947 4.400 1.00 88.38 106 ASP A CA 1
ATOM 821 C C . ASP A 1 106 ? 9.974 8.878 3.747 1.00 88.38 106 ASP A C 1
ATOM 823 O O . ASP A 1 106 ? 10.998 8.746 4.415 1.00 88.38 106 ASP A O 1
ATOM 827 N N . GLY A 1 107 ? 10.004 8.937 2.416 1.00 86.19 107 GLY A N 1
ATOM 828 C CA . GLY A 1 107 ? 11.250 8.857 1.654 1.00 86.19 107 GLY A CA 1
ATOM 829 C C . GLY A 1 107 ? 11.870 7.459 1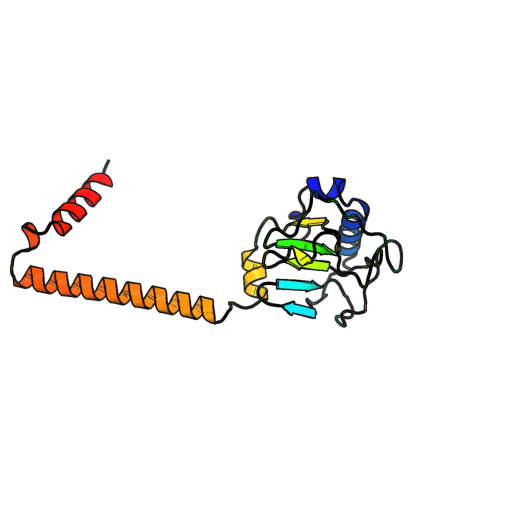.556 1.00 86.19 107 GLY A C 1
ATOM 830 O O . GLY A 1 107 ? 12.935 7.327 0.967 1.00 86.19 107 GLY A O 1
ATOM 831 N N . LYS A 1 108 ? 11.228 6.424 2.116 1.00 89.81 108 LYS A N 1
ATOM 832 C CA . LYS A 1 108 ? 11.695 5.025 2.041 1.00 89.81 108 LYS A CA 1
ATOM 833 C C . LYS A 1 108 ? 10.773 4.115 1.243 1.00 89.81 108 LYS A C 1
ATOM 835 O O . LYS A 1 108 ? 11.217 3.093 0.736 1.00 89.81 108 LYS A O 1
ATOM 840 N N . HIS A 1 109 ? 9.496 4.477 1.161 1.00 91.94 109 HIS A N 1
ATOM 841 C CA . HIS A 1 109 ? 8.473 3.695 0.483 1.00 91.94 109 HIS A CA 1
ATOM 842 C C . HIS A 1 109 ? 7.726 4.558 -0.524 1.00 91.94 109 HIS A C 1
ATOM 844 O O . HIS A 1 109 ? 7.364 5.703 -0.240 1.00 91.94 109 HIS A O 1
ATOM 850 N N . THR A 1 110 ? 7.469 3.981 -1.693 1.00 92.50 110 THR A N 1
ATOM 851 C CA . THR A 1 110 ? 6.720 4.639 -2.761 1.00 92.50 110 THR A CA 1
ATOM 852 C C . THR A 1 110 ? 5.242 4.717 -2.392 1.00 92.50 110 THR A C 1
ATOM 854 O O . THR A 1 110 ? 4.576 3.687 -2.271 1.00 92.50 110 THR A O 1
ATOM 857 N N . ILE A 1 111 ? 4.724 5.936 -2.220 1.00 92.44 111 ILE A N 1
ATOM 858 C CA . ILE A 1 111 ? 3.302 6.189 -1.965 1.00 92.44 111 ILE A CA 1
ATOM 859 C C . ILE A 1 111 ? 2.592 6.354 -3.307 1.00 92.44 111 ILE A C 1
ATOM 861 O O . ILE A 1 111 ? 2.890 7.280 -4.061 1.00 92.44 111 ILE A O 1
ATOM 865 N N . PHE A 1 112 ? 1.606 5.504 -3.579 1.00 90.00 112 PHE A N 1
ATOM 866 C CA . PHE A 1 112 ? 0.915 5.475 -4.874 1.00 90.00 112 PHE A CA 1
ATOM 867 C C . PHE A 1 112 ? -0.610 5.567 -4.758 1.00 90.00 112 PHE A C 1
ATOM 869 O O . PHE A 1 112 ? -1.321 5.535 -5.761 1.00 90.00 112 PHE A O 1
ATOM 876 N N . GLY A 1 113 ? -1.147 5.719 -3.548 1.00 88.81 113 GLY A N 1
ATOM 877 C CA . GLY A 1 113 ? -2.580 5.894 -3.380 1.00 88.81 113 GLY A CA 1
ATOM 878 C C . GLY A 1 113 ? -3.012 6.241 -1.966 1.00 88.81 113 GLY A C 1
ATOM 879 O O . GLY A 1 113 ? -2.225 6.302 -1.023 1.00 88.81 113 GLY A O 1
ATOM 880 N N . ARG A 1 114 ? -4.318 6.455 -1.823 1.00 85.50 114 ARG A N 1
ATOM 881 C CA . ARG A 1 114 ? -4.991 6.586 -0.533 1.00 85.50 114 ARG A CA 1
ATOM 882 C C . ARG A 1 114 ? -6.381 5.975 -0.634 1.00 85.50 114 ARG A C 1
ATOM 884 O O . ARG A 1 114 ? -7.055 6.157 -1.639 1.00 85.50 114 ARG A O 1
ATOM 891 N N . VAL A 1 115 ? -6.818 5.286 0.406 1.00 83.12 115 VAL A N 1
ATOM 892 C CA . VAL A 1 115 ? -8.170 4.749 0.538 1.00 83.12 115 VAL A CA 1
ATOM 893 C C . VAL A 1 115 ? -9.145 5.910 0.731 1.00 83.12 115 VAL A C 1
ATOM 895 O O . VAL A 1 115 ? -9.022 6.681 1.682 1.00 83.12 115 VAL A O 1
ATOM 898 N N . TYR A 1 116 ? -10.089 6.049 -0.200 1.00 73.44 116 TYR A N 1
ATOM 899 C CA . TYR A 1 116 ? -11.047 7.154 -0.244 1.00 73.44 116 TYR A CA 1
ATOM 900 C C . TYR A 1 116 ? -12.292 6.869 0.605 1.00 73.44 116 TYR A C 1
ATOM 902 O O . TYR A 1 116 ? -12.751 7.725 1.355 1.00 73.44 116 TYR A O 1
ATOM 910 N N . SER A 1 117 ? -12.805 5.642 0.531 1.00 68.50 117 SER A N 1
ATOM 911 C CA . SER A 1 117 ? -14.022 5.206 1.220 1.00 68.50 117 SER A CA 1
ATOM 912 C C . SER A 1 117 ? -13.783 3.918 2.001 1.00 68.50 117 SER A C 1
ATOM 914 O O . SER A 1 117 ? -12.904 3.132 1.659 1.00 68.50 117 SER A O 1
ATOM 916 N N . ASN A 1 118 ? -14.608 3.665 3.019 1.00 69.00 118 ASN A N 1
ATOM 917 C CA . ASN A 1 118 ? -14.601 2.421 3.799 1.00 69.00 118 ASN A CA 1
ATOM 918 C C . ASN A 1 118 ? -13.348 2.190 4.664 1.00 69.00 118 ASN A C 1
ATOM 920 O O . ASN A 1 118 ? -13.008 1.050 4.975 1.00 69.00 118 ASN A O 1
ATOM 924 N N . LEU A 1 119 ? -12.728 3.261 5.174 1.00 71.56 119 LEU A N 1
ATOM 925 C CA . LEU A 1 119 ? -11.727 3.177 6.256 1.00 71.56 119 LEU A CA 1
ATOM 926 C C . LEU A 1 119 ? -12.234 2.381 7.473 1.00 71.56 119 LEU A C 1
ATOM 928 O O . LEU A 1 119 ? -11.450 1.741 8.167 1.00 71.56 119 LEU A O 1
ATOM 932 N N . ALA A 1 120 ? -13.549 2.377 7.714 1.00 71.69 120 ALA A N 1
ATOM 933 C CA . ALA A 1 120 ? -14.179 1.559 8.747 1.00 71.69 120 ALA A CA 1
ATOM 934 C C . ALA A 1 120 ? -13.926 0.050 8.561 1.00 71.69 120 ALA A C 1
ATOM 936 O O . ALA A 1 120 ? -13.790 -0.665 9.548 1.00 71.69 120 ALA A O 1
ATOM 937 N N . VAL A 1 121 ? -13.812 -0.437 7.320 1.00 76.75 121 VAL A N 1
ATOM 938 C CA . VAL A 1 121 ? -13.490 -1.845 7.034 1.00 76.75 121 VAL A CA 1
ATOM 939 C C . VAL A 1 121 ? -12.051 -2.154 7.433 1.00 76.75 121 VAL A C 1
ATOM 941 O O . VAL A 1 121 ? -11.810 -3.171 8.073 1.00 76.75 121 VAL A O 1
ATOM 944 N N . LEU A 1 122 ? -11.110 -1.249 7.151 1.00 72.31 122 LEU A N 1
ATOM 945 C CA . LEU A 1 122 ? -9.720 -1.397 7.596 1.00 72.31 122 LEU A CA 1
ATOM 946 C C . LEU A 1 122 ? -9.621 -1.438 9.123 1.00 72.31 122 LEU A C 1
ATOM 948 O O . LEU A 1 122 ? -8.955 -2.311 9.667 1.00 72.31 122 LEU A O 1
ATOM 952 N N . LYS A 1 123 ? -10.364 -0.568 9.818 1.00 70.69 123 LYS A N 1
ATOM 953 C CA . LYS A 1 123 ? -10.445 -0.597 11.287 1.00 70.69 123 LYS A CA 1
ATOM 954 C C . LYS A 1 123 ? -11.018 -1.914 11.821 1.00 70.69 123 LYS A C 1
ATOM 956 O O . LYS A 1 123 ? -10.565 -2.391 12.851 1.00 70.69 123 LYS A O 1
ATOM 961 N N . ARG A 1 124 ? -11.982 -2.525 11.123 1.00 75.00 124 ARG A N 1
ATOM 962 C CA . ARG A 1 124 ? -12.525 -3.844 11.496 1.00 75.00 124 ARG A CA 1
ATOM 963 C C . ARG A 1 124 ? -11.514 -4.972 11.289 1.00 75.00 124 ARG A C 1
ATOM 965 O O . ARG A 1 124 ? -11.452 -5.863 12.126 1.00 75.00 124 ARG A O 1
ATOM 972 N N . ILE A 1 125 ? -10.721 -4.924 10.214 1.00 71.06 125 ILE A N 1
ATOM 973 C CA . ILE A 1 125 ? -9.685 -5.932 9.915 1.00 71.06 125 ILE A CA 1
ATOM 974 C C . ILE A 1 125 ? -8.624 -5.982 11.020 1.00 71.06 125 ILE A C 1
ATOM 976 O O . ILE A 1 125 ? -8.148 -7.059 11.364 1.00 71.06 125 ILE A O 1
ATOM 980 N N . CYS A 1 126 ? -8.279 -4.839 11.606 1.00 64.88 126 CYS A N 1
ATOM 981 C CA . CYS A 1 126 ? -7.265 -4.764 12.659 1.00 64.88 126 CYS A CA 1
ATOM 982 C C . CYS A 1 126 ? -7.766 -5.179 14.044 1.00 64.88 126 CYS A C 1
ATOM 984 O O . CYS A 1 126 ? -6.977 -5.201 14.985 1.00 64.88 126 CYS A O 1
ATOM 986 N N . GLY A 1 127 ? -9.050 -5.532 14.157 1.00 57.62 127 GLY A N 1
ATOM 987 C CA . GLY A 1 127 ? -9.727 -5.680 15.433 1.00 57.62 127 GLY A CA 1
ATOM 988 C C . GLY A 1 127 ? -9.944 -4.311 16.073 1.00 57.62 127 GLY A C 1
ATOM 989 O O . GLY A 1 127 ? -9.093 -3.427 16.018 1.00 57.62 127 GLY A O 1
ATOM 990 N N . TYR A 1 128 ? -11.104 -4.106 16.694 1.00 49.09 128 TYR A N 1
ATOM 991 C CA . TYR A 1 128 ? -11.207 -2.996 17.631 1.00 49.09 128 TYR A CA 1
ATOM 992 C C . TYR A 1 128 ? -10.153 -3.216 18.717 1.00 49.09 128 TYR A C 1
ATOM 994 O O . TYR A 1 128 ? -10.183 -4.243 19.396 1.00 49.09 128 TYR A O 1
ATOM 1002 N N . ASN A 1 129 ? -9.254 -2.252 18.905 1.00 49.03 129 ASN A N 1
ATOM 1003 C CA . ASN A 1 129 ? -8.394 -2.235 20.077 1.00 49.03 129 ASN A CA 1
ATOM 1004 C C . ASN A 1 129 ? -9.309 -2.346 21.309 1.00 49.03 129 ASN A C 1
ATOM 1006 O O . ASN A 1 129 ? -10.233 -1.543 21.465 1.00 49.03 129 ASN A O 1
ATOM 1010 N N . SER A 1 130 ? -9.084 -3.342 22.166 1.00 47.06 130 SER A N 1
ATOM 1011 C CA . SER A 1 130 ? -9.865 -3.616 23.388 1.00 47.06 130 SER A CA 1
ATOM 1012 C C . SER A 1 130 ? -10.118 -2.362 24.237 1.00 47.06 130 SER A C 1
ATOM 1014 O O . SER A 1 130 ? -11.177 -2.209 24.842 1.00 47.06 130 SER A O 1
ATOM 1016 N N . TRP A 1 131 ? -9.188 -1.409 24.196 1.00 49.25 131 TRP A N 1
ATOM 1017 C CA . TRP A 1 131 ? -9.279 -0.103 24.840 1.00 49.25 131 TRP A CA 1
ATOM 1018 C C . TRP A 1 131 ? -10.394 0.794 24.295 1.00 49.25 131 TRP A C 1
ATOM 1020 O O . TRP A 1 131 ? -11.053 1.462 25.078 1.00 49.25 131 TRP A O 1
ATOM 1030 N N . GLN A 1 132 ? -10.669 0.802 22.988 1.00 50.75 132 GLN A N 1
ATOM 1031 C CA . GLN A 1 132 ? -11.769 1.593 22.410 1.00 50.75 132 GLN A CA 1
ATOM 1032 C C . GLN A 1 132 ? -13.139 1.005 22.756 1.00 50.75 132 GLN A C 1
ATOM 1034 O O . GLN A 1 132 ? -14.092 1.756 22.942 1.00 50.75 132 GLN A O 1
ATOM 1039 N N . TRP A 1 133 ? -13.221 -0.318 22.921 1.00 49.69 133 TRP A N 1
ATOM 1040 C CA . TRP A 1 133 ? -14.387 -0.971 23.517 1.00 49.69 133 TRP A CA 1
ATOM 1041 C C . TRP A 1 133 ? -14.547 -0.612 24.992 1.00 49.69 133 TRP A C 1
ATOM 1043 O O . TRP A 1 133 ? -15.656 -0.300 25.413 1.00 49.69 133 TRP A O 1
ATOM 1053 N N . LEU A 1 134 ? -13.454 -0.575 25.761 1.00 53.19 134 LEU A N 1
ATOM 1054 C CA . LEU A 1 134 ? -13.489 -0.106 27.147 1.00 53.19 134 LEU A CA 1
ATOM 1055 C C . LEU A 1 134 ? -13.942 1.355 27.235 1.00 53.19 134 LEU A C 1
ATOM 1057 O O . LEU A 1 134 ? -14.794 1.663 28.053 1.00 53.19 134 LEU A O 1
ATOM 1061 N N . TYR A 1 135 ? -13.438 2.242 26.372 1.00 56.94 135 TYR A N 1
ATOM 1062 C CA . TYR A 1 135 ? -13.888 3.635 26.294 1.00 56.94 135 TYR A CA 1
ATOM 1063 C C . TYR A 1 135 ? -15.359 3.745 25.901 1.00 56.94 135 TYR A C 1
ATOM 1065 O O . TYR A 1 135 ? -16.058 4.587 26.447 1.00 56.94 135 TYR A O 1
ATOM 1073 N N . PHE A 1 136 ? -15.849 2.898 24.995 1.00 56.16 136 PHE A N 1
ATOM 1074 C CA . PHE A 1 136 ? -17.266 2.871 24.642 1.00 56.16 136 PHE A CA 1
ATOM 1075 C C . PHE A 1 136 ? -18.127 2.401 25.825 1.00 56.16 136 PHE A C 1
ATOM 1077 O O . PHE A 1 136 ? -19.123 3.038 26.146 1.00 56.16 136 PHE A O 1
ATOM 1084 N N . ILE A 1 137 ? -17.700 1.355 26.541 1.00 59.06 137 ILE A N 1
ATOM 1085 C CA . ILE A 1 137 ? -18.367 0.866 27.758 1.00 59.06 137 ILE A CA 1
ATOM 1086 C C . ILE A 1 137 ? -18.326 1.922 28.877 1.00 59.06 137 ILE A C 1
ATOM 1088 O O . ILE A 1 137 ? -19.346 2.165 29.515 1.00 59.06 137 ILE A O 1
ATOM 1092 N N . LEU A 1 138 ? -17.182 2.578 29.095 1.00 58.19 138 LEU A N 1
ATOM 1093 C CA . LEU A 1 138 ? -16.997 3.629 30.103 1.00 58.19 138 LEU A CA 1
ATOM 1094 C C . LEU A 1 138 ? -17.776 4.910 29.760 1.00 58.19 138 LEU A C 1
ATOM 1096 O O . LEU A 1 138 ? -18.371 5.523 30.642 1.00 58.19 138 LEU A O 1
ATOM 1100 N N . ALA A 1 139 ? -17.834 5.298 28.485 1.00 59.72 139 ALA A N 1
ATOM 1101 C CA . ALA A 1 139 ? -18.638 6.431 28.033 1.00 59.72 139 ALA A CA 1
ATOM 1102 C C . ALA A 1 139 ? -20.140 6.135 28.163 1.00 59.72 139 ALA A C 1
ATOM 1104 O O . ALA A 1 139 ? -20.904 6.985 28.621 1.00 59.72 139 ALA A O 1
ATOM 1105 N N . CYS A 1 140 ? -20.573 4.916 27.826 1.00 58.22 140 CYS A N 1
ATOM 1106 C CA . CYS A 1 140 ? -21.947 4.479 28.053 1.00 58.22 140 CYS A CA 1
ATOM 1107 C C . CYS A 1 140 ? -22.292 4.422 29.548 1.00 58.22 140 CYS A C 1
ATOM 1109 O O . CYS A 1 140 ? -23.385 4.839 29.924 1.00 58.22 140 CYS A O 1
ATOM 1111 N N . SER A 1 141 ? -21.381 3.971 30.417 1.00 58.38 141 SER A N 1
ATOM 1112 C CA . SER A 1 141 ? -21.638 3.921 31.862 1.00 58.38 141 SER A CA 1
ATOM 1113 C C . SER A 1 141 ? -21.709 5.314 32.492 1.00 58.38 141 SER A C 1
ATOM 1115 O O . SER A 1 141 ? -22.596 5.562 33.305 1.00 58.38 141 SER A O 1
ATOM 1117 N N . GLN A 1 142 ? -20.870 6.262 32.068 1.00 56.56 142 GLN A N 1
ATOM 1118 C CA . GLN A 1 142 ? -20.961 7.661 32.505 1.00 56.56 142 GLN A CA 1
ATOM 1119 C C . GLN A 1 142 ? -22.262 8.328 32.048 1.00 56.56 142 GLN A C 1
ATOM 1121 O O . GLN A 1 142 ? -22.886 9.036 32.836 1.00 56.56 142 GLN A O 1
ATOM 1126 N N . LEU A 1 143 ? -22.726 8.057 30.824 1.00 58.34 143 LEU A N 1
ATOM 1127 C CA . LEU A 1 143 ? -24.025 8.543 30.347 1.00 58.34 143 LEU A CA 1
ATOM 1128 C C . LEU A 1 143 ? -25.192 7.957 31.152 1.00 58.34 143 LEU A C 1
ATOM 1130 O O . LEU A 1 143 ? -26.125 8.686 31.483 1.00 58.34 143 LEU A O 1
ATOM 1134 N N . ILE A 1 144 ? -25.124 6.677 31.531 1.00 60.78 144 ILE A N 1
ATOM 1135 C CA . ILE A 1 144 ? -26.127 6.040 32.397 1.00 60.78 144 ILE A CA 1
ATOM 1136 C C . ILE A 1 144 ? -26.127 6.682 33.788 1.00 60.78 144 ILE A C 1
ATOM 1138 O O . ILE A 1 144 ? -27.194 6.995 34.304 1.00 60.78 144 ILE A O 1
ATOM 1142 N N . ILE A 1 145 ? -24.959 6.938 34.383 1.00 62.16 145 ILE A N 1
ATOM 1143 C CA . ILE A 1 145 ? -24.860 7.576 35.705 1.00 62.16 145 ILE A CA 1
ATOM 1144 C C . ILE A 1 145 ? -25.411 9.004 35.663 1.00 62.16 145 ILE A C 1
ATOM 1146 O O . ILE A 1 145 ? -26.203 9.370 36.525 1.00 62.16 145 ILE A O 1
ATOM 1150 N N . VAL A 1 146 ? -25.064 9.801 34.647 1.00 63.25 146 VAL A N 1
ATOM 1151 C CA . VAL A 1 146 ? -25.608 11.160 34.482 1.00 63.25 146 VAL A CA 1
ATOM 1152 C C . VAL A 1 146 ? -27.124 11.118 34.280 1.00 63.25 146 VAL A C 1
ATOM 1154 O O . VAL A 1 146 ? -27.840 11.923 34.876 1.00 63.25 146 VAL A O 1
ATOM 1157 N N . PHE A 1 147 ? -27.642 10.160 33.509 1.00 64.69 147 PHE A N 1
ATOM 1158 C CA . PHE A 1 147 ? -29.081 9.992 33.313 1.00 64.69 147 PHE A CA 1
ATOM 1159 C C . PHE A 1 147 ? -29.794 9.583 34.611 1.00 64.69 147 PHE A C 1
ATOM 1161 O O . PHE A 1 147 ? -30.799 10.188 34.974 1.00 64.69 147 PHE A O 1
ATOM 1168 N N . VAL A 1 148 ? -29.242 8.629 35.368 1.00 65.31 148 VAL A N 1
ATOM 1169 C CA . VAL A 1 148 ? -29.793 8.174 36.656 1.00 65.31 148 VAL A CA 1
ATOM 1170 C C . VAL A 1 148 ? -29.732 9.277 37.714 1.00 65.31 148 VAL A C 1
ATOM 1172 O O . VAL A 1 148 ? -30.719 9.488 38.412 1.00 65.31 148 VAL A O 1
ATOM 1175 N N . LEU A 1 149 ? -28.635 10.033 37.805 1.00 60.69 149 LEU A N 1
ATOM 1176 C CA . LEU A 1 149 ? -28.520 11.177 38.718 1.00 60.69 149 LEU A CA 1
ATOM 1177 C C . LEU A 1 149 ? -29.477 12.309 38.334 1.00 60.69 149 LEU A C 1
ATOM 1179 O O . LEU A 1 149 ? -30.044 12.953 39.213 1.00 60.69 149 LEU A O 1
ATOM 1183 N N . THR A 1 150 ? -29.714 12.522 37.037 1.00 62.06 150 THR A N 1
ATOM 1184 C CA . THR A 1 150 ? -30.714 13.487 36.561 1.00 62.06 150 THR A CA 1
ATOM 1185 C C . THR A 1 150 ? -32.123 13.028 36.931 1.00 62.06 150 THR A C 1
ATOM 1187 O O . THR A 1 150 ? -32.893 13.818 37.466 1.00 62.06 150 THR A O 1
ATOM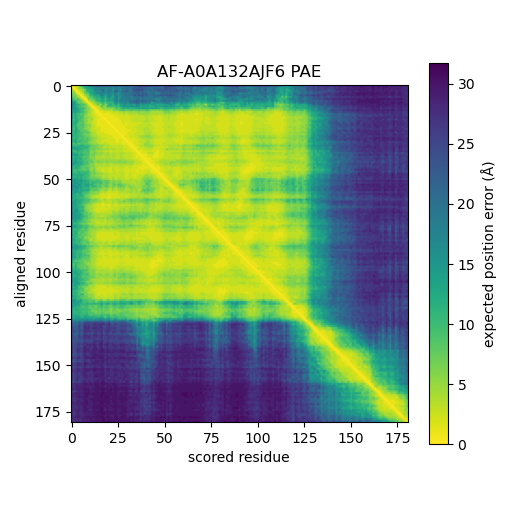 1190 N N . LEU A 1 151 ? -32.456 11.747 36.737 1.00 63.56 151 LEU A N 1
ATOM 1191 C CA . LEU A 1 151 ? -33.742 11.175 37.152 1.00 63.56 151 LEU A CA 1
ATOM 1192 C C . LEU A 1 151 ? -33.936 11.225 38.675 1.00 63.56 151 LEU A C 1
ATOM 1194 O O . LEU A 1 151 ? -35.031 11.534 39.139 1.00 63.56 151 LEU A O 1
ATOM 1198 N N . PHE A 1 152 ? -32.885 10.962 39.456 1.00 62.62 152 PHE A N 1
ATOM 1199 C CA . PHE A 1 152 ? -32.934 11.006 40.918 1.00 62.62 152 PHE A CA 1
ATOM 1200 C C . PHE A 1 152 ? -33.096 12.440 41.438 1.00 62.62 152 PHE A C 1
ATOM 1202 O O . PHE A 1 152 ? -33.949 12.691 42.288 1.00 62.62 152 PHE A O 1
ATOM 1209 N N . ASN A 1 153 ? -32.363 13.402 40.865 1.00 56.12 153 ASN A N 1
ATOM 1210 C CA . ASN A 1 153 ? -32.561 14.823 41.153 1.00 56.12 153 ASN A CA 1
ATOM 1211 C C . ASN A 1 153 ? -33.959 15.290 40.743 1.00 56.12 153 ASN A C 1
ATOM 1213 O O . ASN A 1 153 ? -34.602 16.002 41.507 1.00 56.12 153 ASN A O 1
ATOM 1217 N N . MET A 1 154 ? -34.476 14.853 39.591 1.00 55.34 154 MET A N 1
ATOM 1218 C CA . MET A 1 154 ? -35.852 15.167 39.201 1.00 55.34 154 MET A CA 1
ATOM 1219 C C . MET A 1 154 ? -36.866 14.585 40.185 1.00 55.34 154 MET A C 1
ATOM 1221 O O . MET A 1 154 ? -37.796 15.288 40.558 1.00 55.34 154 MET A O 1
ATOM 1225 N N . LYS A 1 155 ? -36.685 13.345 40.657 1.00 56.75 155 LYS A N 1
ATOM 1226 C CA . LYS A 1 155 ? -37.584 12.732 41.645 1.00 56.75 155 LYS A CA 1
ATOM 1227 C C . LYS A 1 155 ? -37.584 13.500 42.973 1.00 56.75 155 LYS A C 1
ATOM 1229 O O . LYS A 1 155 ? -38.652 13.847 43.464 1.00 56.75 155 LYS A O 1
ATOM 1234 N N . SER A 1 156 ? -36.404 13.861 43.479 1.00 59.16 156 SER A N 1
ATOM 1235 C CA . SER A 1 156 ? -36.248 14.702 44.677 1.00 59.16 156 SER A CA 1
ATOM 1236 C C . SER A 1 156 ? -36.875 16.100 44.504 1.00 59.16 156 SER A C 1
ATOM 1238 O O . SER A 1 156 ? -37.513 16.636 45.413 1.00 59.16 156 SER A O 1
ATOM 1240 N N . MET A 1 157 ? -36.777 16.688 43.306 1.00 54.84 157 MET A N 1
ATOM 1241 C CA . MET A 1 157 ? -37.395 17.984 42.991 1.00 54.84 157 MET A CA 1
ATOM 1242 C C . MET A 1 157 ? -38.923 17.923 42.818 1.00 54.84 157 MET A C 1
ATOM 1244 O O . MET A 1 157 ? -39.606 18.904 43.121 1.00 54.84 157 MET A O 1
ATOM 1248 N N . ILE A 1 158 ? -39.471 16.792 42.355 1.00 58.53 158 ILE A N 1
ATOM 1249 C CA . ILE A 1 158 ? -40.921 16.539 42.305 1.00 58.53 158 ILE A CA 1
ATOM 1250 C C . ILE A 1 158 ? -41.473 16.406 43.729 1.00 58.53 158 ILE A C 1
ATOM 1252 O O . ILE A 1 158 ? -42.475 17.035 44.056 1.00 58.53 158 ILE A O 1
ATOM 1256 N N . GLU A 1 159 ? -40.796 15.644 44.590 1.00 62.50 159 GLU A N 1
ATOM 1257 C CA . GLU A 1 159 ? -41.210 15.414 45.982 1.00 62.50 159 GLU A CA 1
ATOM 1258 C C . GLU A 1 159 ? -41.143 16.691 46.845 1.00 62.50 159 GLU A C 1
ATOM 1260 O O . GLU A 1 159 ? -41.911 16.834 47.793 1.00 62.50 159 GLU A O 1
ATOM 1265 N N . SER A 1 160 ? -40.291 17.657 46.483 1.00 61.19 160 SER A N 1
ATOM 1266 C CA . SER A 1 160 ? -40.168 18.962 47.157 1.00 61.19 160 SER A CA 1
ATOM 1267 C C . SER A 1 160 ? -40.995 20.093 46.521 1.00 61.19 160 SER A C 1
ATOM 1269 O O . SER A 1 160 ? -40.937 21.229 46.990 1.00 61.19 160 SER A O 1
ATOM 1271 N N . ASN A 1 161 ? -41.777 19.808 45.470 1.00 59.00 161 ASN A N 1
ATOM 1272 C CA . ASN A 1 161 ? -42.641 20.762 44.756 1.00 59.00 161 ASN A CA 1
ATOM 1273 C C . ASN A 1 161 ? -41.914 22.023 44.215 1.00 59.00 161 ASN A C 1
ATOM 1275 O O . ASN A 1 161 ? -42.538 23.049 43.948 1.00 59.00 161 ASN A O 1
ATOM 1279 N N . GLN A 1 162 ? -40.588 21.952 44.020 1.00 57.91 162 GLN A N 1
ATOM 1280 C CA . GLN A 1 162 ? -39.738 23.056 43.532 1.00 57.91 162 GLN A CA 1
ATOM 1281 C C . GLN A 1 162 ? -39.493 23.026 42.012 1.00 57.91 162 GLN A C 1
ATOM 1283 O O . GLN A 1 162 ? -38.646 23.756 41.488 1.00 57.91 162 GLN A O 1
ATOM 1288 N N . LEU A 1 163 ? -40.226 22.185 41.276 1.00 54.97 163 LEU A N 1
ATOM 1289 C CA . LEU A 1 163 ? -39.983 21.937 39.852 1.00 54.97 163 LEU A CA 1
ATOM 1290 C C . LEU A 1 163 ? -40.034 23.221 39.003 1.00 54.97 163 LEU A C 1
ATOM 1292 O O . LEU A 1 163 ? -39.207 23.417 38.117 1.00 54.97 163 LEU A O 1
ATOM 1296 N N . MET A 1 164 ? -40.977 24.120 39.299 1.00 54.50 164 MET A N 1
ATOM 1297 C CA . MET A 1 164 ? -41.244 25.322 38.495 1.00 54.50 164 MET A CA 1
ATOM 1298 C C . MET A 1 164 ? -40.269 26.483 38.745 1.00 54.50 164 MET A C 1
ATOM 1300 O O . MET A 1 164 ? -40.210 27.406 37.938 1.00 54.50 164 MET A O 1
ATOM 1304 N N . SER A 1 165 ? -39.482 26.440 39.823 1.00 57.22 165 SER A N 1
ATOM 1305 C CA . SER A 1 165 ? -38.469 27.457 40.154 1.00 57.22 165 SER A CA 1
ATOM 1306 C C . SER A 1 165 ? -37.052 27.071 39.713 1.00 57.22 165 SER A C 1
ATOM 1308 O O . SER A 1 165 ? -36.111 27.836 39.918 1.00 57.22 165 SER A O 1
ATOM 1310 N N . SER A 1 166 ? -36.873 25.888 39.116 1.00 56.88 166 SER A N 1
ATOM 1311 C CA . SER A 1 166 ? -35.559 25.388 38.708 1.00 56.88 166 SER A CA 1
ATOM 1312 C C . SER A 1 166 ? -35.098 25.997 37.369 1.00 56.88 166 SER A C 1
ATOM 1314 O O . SER A 1 166 ? -35.827 25.905 36.373 1.00 56.88 166 SER A O 1
ATOM 1316 N N . PRO A 1 167 ? -33.858 26.522 37.275 1.00 60.34 167 PRO A N 1
ATOM 1317 C CA . PRO A 1 167 ? -33.273 27.006 36.018 1.00 60.34 167 PRO A CA 1
ATOM 1318 C C . PRO A 1 167 ? -33.271 25.954 34.894 1.00 60.34 167 PRO A C 1
ATOM 1320 O O . PRO A 1 167 ? -33.316 26.298 33.712 1.00 60.34 167 PRO A O 1
ATOM 1323 N N . PHE A 1 168 ? -33.261 24.664 35.251 1.00 55.12 168 PHE A N 1
ATOM 1324 C CA . PHE A 1 168 ? -33.261 23.545 34.305 1.00 55.12 168 PHE A CA 1
ATOM 1325 C C . PHE A 1 168 ? -34.602 23.361 33.586 1.00 55.12 168 PHE A C 1
ATOM 1327 O O . PHE A 1 168 ? -34.613 23.080 32.387 1.00 55.12 168 PHE A O 1
ATOM 1334 N N . VAL A 1 169 ? -35.731 23.563 34.274 1.00 59.81 169 VAL A N 1
ATOM 1335 C CA . VAL A 1 169 ? -37.063 23.491 33.646 1.00 59.81 169 VAL A CA 1
ATOM 1336 C C . VAL A 1 169 ? -37.251 24.657 32.678 1.00 59.81 169 VAL A C 1
ATOM 1338 O O . VAL A 1 169 ? -37.754 24.466 31.570 1.00 59.81 169 VAL A O 1
ATOM 1341 N N . TYR A 1 170 ? -36.735 25.835 33.034 1.00 56.47 170 TYR A N 1
ATOM 1342 C CA . TYR A 1 170 ? -36.724 27.006 32.158 1.00 56.47 170 TYR A CA 1
ATOM 1343 C C . TYR A 1 170 ? -35.884 26.773 30.889 1.00 56.47 170 TYR A C 1
ATOM 1345 O O . TYR A 1 170 ? -36.308 27.111 29.784 1.00 56.47 170 TYR A O 1
ATOM 1353 N N . PHE A 1 171 ? -34.720 26.127 31.020 1.00 58.69 171 PHE A N 1
ATOM 1354 C CA . PHE A 1 171 ? -33.867 25.760 29.887 1.00 58.69 171 PHE A CA 1
ATOM 1355 C C . PHE A 1 171 ? -34.518 24.707 28.973 1.00 58.69 171 PHE A C 1
ATOM 1357 O O . PHE A 1 171 ? -34.499 24.854 27.750 1.00 58.69 171 PHE A O 1
ATOM 1364 N N . TYR A 1 172 ? -35.160 23.683 29.547 1.00 54.59 172 TYR A N 1
ATOM 1365 C CA . TYR A 1 172 ? -35.841 22.632 28.785 1.00 54.59 172 TYR A CA 1
ATOM 1366 C C . TYR A 1 172 ? -37.090 23.151 28.049 1.00 54.59 172 TYR A C 1
ATOM 1368 O O . TYR A 1 172 ? -37.308 22.812 26.884 1.00 54.59 172 TYR A O 1
ATOM 1376 N N . MET A 1 173 ? -37.880 24.035 28.673 1.00 55.56 173 MET A N 1
ATOM 1377 C CA . MET A 1 173 ? -38.999 24.710 27.999 1.00 55.56 173 MET A CA 1
ATOM 1378 C C . MET A 1 173 ? -38.516 25.624 26.863 1.00 55.56 173 MET A C 1
ATOM 1380 O O . MET A 1 173 ? -39.104 25.621 25.780 1.00 55.56 173 MET A O 1
ATOM 1384 N N . ARG A 1 174 ? -37.401 26.344 27.056 1.00 50.69 174 ARG A N 1
ATOM 1385 C CA . ARG A 1 174 ? -36.795 27.195 26.017 1.00 50.69 174 ARG A CA 1
ATOM 1386 C C . ARG A 1 174 ? -36.264 26.382 24.828 1.00 50.69 174 ARG A C 1
ATOM 1388 O O . ARG A 1 174 ? -36.411 26.817 23.691 1.00 50.69 174 ARG A O 1
ATOM 1395 N N . LEU A 1 175 ? -35.720 25.186 25.065 1.00 48.81 175 LEU A N 1
ATOM 1396 C CA . LEU A 1 175 ? -35.296 24.254 24.009 1.00 48.81 175 LEU A CA 1
ATOM 1397 C C . LEU A 1 175 ? -36.467 23.639 23.229 1.00 48.81 175 LEU A C 1
ATOM 1399 O O . LEU A 1 175 ? -36.340 23.419 22.024 1.00 48.81 175 LEU A O 1
ATOM 1403 N N . LYS A 1 176 ? -37.614 23.379 23.872 1.00 46.22 176 LYS A N 1
ATOM 1404 C CA . LYS A 1 176 ? -38.831 22.946 23.160 1.00 46.22 176 LYS A CA 1
ATOM 1405 C C . LYS A 1 176 ? -39.433 24.058 22.300 1.00 46.22 176 LYS A C 1
ATOM 1407 O O . LYS A 1 176 ? -39.907 23.765 21.209 1.00 46.22 176 LYS A O 1
ATOM 1412 N N . LEU A 1 177 ? -39.371 25.311 22.754 1.00 47.97 177 LEU A N 1
ATOM 1413 C CA . LEU A 1 177 ? -39.826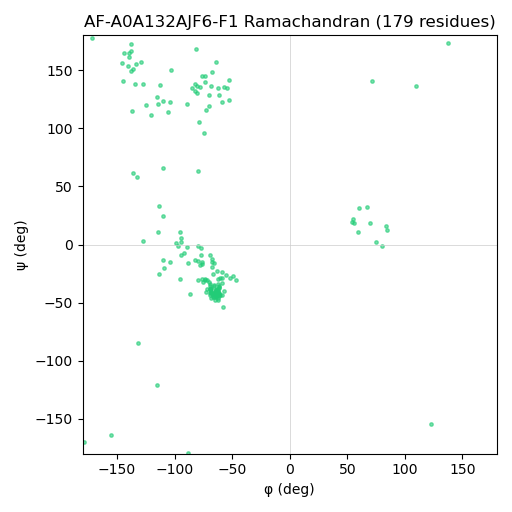 26.472 21.980 1.00 47.97 177 LEU A CA 1
ATOM 1414 C C . LEU A 1 177 ? -38.914 26.784 20.780 1.00 47.97 177 LEU A C 1
ATOM 1416 O O . LEU A 1 177 ? -39.409 27.213 19.746 1.00 47.97 177 LEU A O 1
ATOM 1420 N N . LEU A 1 178 ? -37.607 26.518 20.884 1.00 45.75 178 LEU A N 1
ATOM 1421 C CA . LEU A 1 178 ? -36.647 26.692 19.782 1.00 45.75 178 LEU A CA 1
ATOM 1422 C C . LEU A 1 178 ? -36.704 25.589 18.710 1.00 45.75 178 LEU A C 1
ATOM 1424 O O . LEU A 1 178 ? -36.163 25.786 17.634 1.00 45.75 178 LEU A O 1
ATOM 1428 N N . ASN A 1 179 ? -37.345 24.447 18.983 1.00 43.69 179 ASN A N 1
ATOM 1429 C CA . ASN A 1 179 ? -37.571 23.378 17.995 1.00 43.69 179 ASN A CA 1
ATOM 1430 C C . ASN A 1 179 ? -38.947 23.473 17.303 1.00 43.69 179 ASN A C 1
ATOM 1432 O O . ASN A 1 179 ? -39.319 22.563 16.567 1.00 43.69 179 ASN A O 1
ATOM 1436 N N . TYR A 1 180 ? -39.717 24.532 17.574 1.00 41.94 180 TYR A N 1
ATOM 1437 C CA . TYR A 1 180 ? -41.052 24.763 17.006 1.00 41.94 180 TYR A CA 1
ATOM 1438 C C . TYR A 1 180 ? -41.131 26.001 16.091 1.00 41.94 180 TYR A C 1
ATOM 1440 O O . TYR A 1 180 ? -42.231 26.384 15.697 1.00 41.94 180 TYR A O 1
ATOM 1448 N N . TYR A 1 181 ? -39.984 26.588 15.728 1.00 37.47 181 TYR A N 1
ATOM 1449 C CA . TYR A 1 181 ? -39.843 27.620 14.694 1.00 37.47 181 TYR A CA 1
ATOM 1450 C C . TYR A 1 181 ? -38.777 27.215 13.679 1.00 37.47 181 TYR A C 1
ATOM 1452 O O . TYR A 1 181 ? -37.743 26.663 14.119 1.00 37.47 181 TYR A O 1
#

Secondary structure (DSSP, 8-state):
-TTGGG--HHHHHHSHHHHHHHHHHHHTTTTTT----EEETTTEEEE--TTSSSS---BTTBS-B-----TT----STTEEEE--SSTT-B-S-EEEESS--GGGTTTS-EEEE--S-HHHHHHHT---HHHHHHHHHHHHHHHHHHHHHHHHHHHHHHTT-GGG-HHHHHHHHHHHHT--

Solvent-accessible surface area (backbone atoms only — not comparable to full-atom values): 10093 Å² total; per-residue (Å²): 121,81,72,68,85,27,49,55,75,76,27,49,79,63,14,47,69,58,39,51,36,53,52,50,40,52,73,71,47,58,55,62,95,41,45,71,66,43,76,43,73,76,40,38,39,30,30,44,14,72,74,46,73,80,81,48,48,50,30,87,85,42,68,50,38,75,68,43,68,53,94,91,58,67,38,78,33,57,33,34,29,29,45,41,59,90,56,90,47,38,33,35,41,26,31,31,34,26,56,28,62,44,62,90,48,47,86,75,39,30,58,42,38,38,63,70,69,66,65,67,56,58,48,55,75,58,45,76,56,70,63,61,53,46,50,51,54,51,53,52,49,52,50,49,50,55,49,51,53,50,52,50,52,48,51,56,31,58,78,65,71,47,54,89,78,36,71,64,52,57,51,53,53,51,55,56,58,62,72,73,109

pLDDT: mean 74.89, std 17.01, range [37.47, 93.75]

Mean predicted aligned error: 14.41 Å

InterPro domains:
  IPR002130 Cyclophilin-type peptidyl-prolyl cis-trans isomerase domain [PF00160] (14-125)
  IPR002130 Cyclophilin-type peptidyl-prolyl cis-trans isomerase domain [PR00153] (10-25)
  IPR002130 Cyclophilin-type peptidyl-prolyl cis-trans isomerase domain [PR00153] (36-48)
  IPR002130 Cyclophilin-type peptidyl-prolyl cis-trans isomerase domain [PR00153] (79-94)
  IPR002130 Cyclophilin-type peptidyl-prolyl cis-trans isomerase domain [PR00153] (94-106)
  IPR002130 Cyclophilin-type peptidyl-prolyl cis-trans isomerase domain [PR00153] (107-122)
  IPR002130 Cyclophilin-type peptidyl-prolyl cis-trans isomerase domain [PS50072] (15-125)
  IPR020892 Cyclophilin-type peptidyl-prolyl cis-trans isomerase, conserved site [PS00170] (31-48)
  IPR029000 Cyclophilin-like domain superfamily [G3DSA:2.40.100.10] (9-130)
  IPR029000 Cyclophilin-like domain superfamily [SSF50891] (15-129)
  IPR044666 Cyclophilin-type peptidyl-prolyl cis-trans isomerase, cyclophilin A-like [PTHR45625] (13-125)

Sequence (181 aa):
MYLMQSIKQSWNIRAPKTCKNFAELSRRGYYDNTKFHRIIPDFIVQGGDPTATGRGGQSIYGPTFEDEITPLLKHTGAGILSMANAGPNTNGSQFFITLAPTQHLDGKHTIFGRVYSNLAVLKRICGYNSWQWLYFILACSQLIIVFVLTLFNMKSMIESNQLMSSPFVYFYMRLKLLNYY

Organism: Sarcoptes scabiei (NCBI:txid52283)